Protein AF-K1SER1-F1 (afdb_monomer)

Sequence (362 aa):
NGLWHWYSRGIGGRGALNYLIQVKGMDFVSAVRHLCELELPAHAPFQPVKKNPQHEYERKPFLQPLP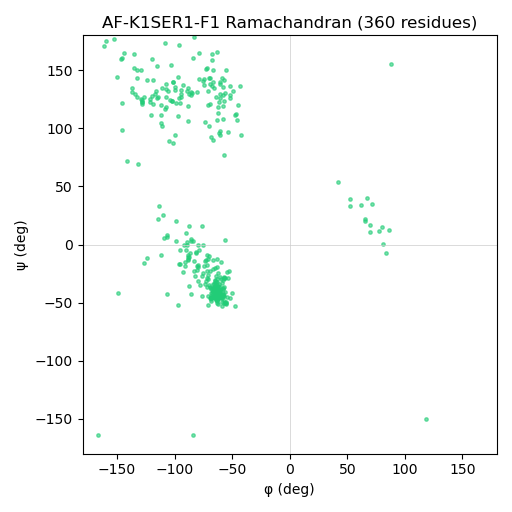DSNAETVVQYLKRRGIDGKILKYCINQGILYQTTRSGYKNCVFIGMDSEGKPRSASLRGCQGIFRGECAGSAKRYGFCIPPKNTETDLAEVYEAPIDLLSGATLHLMKGHDWRQNHYVSLGGLNYVALDNYLENHPEIHKLIYKPLIKSGYKIACPTLTDLYNDLKEQPHERAHEIALALELFATGSMNMFAHPTNVDMSNRLICFNIQSLGDQLKPVAMLSMLEYINTCVMSNERNDPKAATWVYFDEIYLLLRDKLSSQFLYTSWKRFRKYNAYATGITQNVQDCLSNDTAYA

pLDDT: mean 82.46, std 13.06, range [36.97, 98.12]

Structure (mmCIF, N/CA/C/O backbone):
data_AF-K1SER1-F1
#
_entry.id   AF-K1SER1-F1
#
loop_
_atom_site.group_PDB
_atom_site.id
_atom_site.type_symbol
_atom_site.label_atom_id
_atom_site.label_alt_id
_atom_site.label_comp_id
_atom_site.label_asym_id
_atom_site.label_entity_id
_atom_site.label_seq_id
_atom_site.pdbx_PDB_ins_code
_atom_site.Cartn_x
_atom_site.Cartn_y
_atom_site.Cartn_z
_atom_site.occupancy
_atom_site.B_iso_or_equiv
_atom_site.auth_seq_id
_atom_site.auth_comp_id
_atom_site.auth_asym_id
_atom_site.auth_atom_id
_atom_site.pdbx_PDB_model_num
ATOM 1 N N . ASN A 1 1 ? 19.889 18.318 10.316 1.00 51.03 1 ASN A N 1
ATOM 2 C CA . ASN A 1 1 ? 18.504 18.508 10.823 1.00 51.03 1 ASN A CA 1
ATOM 3 C C . ASN A 1 1 ? 17.778 19.718 10.228 1.00 51.03 1 ASN A C 1
ATOM 5 O O . ASN A 1 1 ? 16.588 19.853 10.483 1.00 51.03 1 ASN A O 1
ATOM 9 N N . GLY A 1 2 ? 18.445 20.588 9.447 1.00 63.47 2 GLY A N 1
ATOM 10 C CA . GLY A 1 2 ? 17.783 21.698 8.745 1.00 63.47 2 GLY A CA 1
ATOM 11 C C . GLY A 1 2 ? 17.176 22.765 9.660 1.00 63.47 2 GLY A C 1
ATOM 12 O O . GLY A 1 2 ? 16.254 23.444 9.239 1.00 63.47 2 GLY A O 1
ATOM 13 N N . LEU A 1 3 ? 17.633 22.880 10.907 1.00 74.62 3 LEU A N 1
ATOM 14 C CA . LEU A 1 3 ? 17.143 23.860 11.879 1.00 74.62 3 LEU A CA 1
ATOM 15 C C . LEU A 1 3 ? 18.068 25.079 11.890 1.00 74.62 3 LEU A C 1
ATOM 17 O O . LEU A 1 3 ? 19.281 24.916 11.765 1.00 74.62 3 LEU A O 1
ATOM 21 N N . TRP A 1 4 ? 17.508 26.270 12.075 1.00 83.38 4 TRP A N 1
ATOM 22 C CA . TRP A 1 4 ? 18.265 27.509 12.253 1.00 83.38 4 TRP A CA 1
ATOM 23 C C . TRP A 1 4 ? 17.675 28.337 13.398 1.00 83.38 4 TRP A C 1
ATOM 25 O O . TRP A 1 4 ? 16.479 28.253 13.679 1.00 83.38 4 TRP A O 1
ATOM 35 N N . HIS A 1 5 ? 18.523 29.135 14.049 1.00 83.38 5 HIS A N 1
ATOM 36 C CA . HIS A 1 5 ? 18.145 30.027 15.143 1.00 83.38 5 HIS A CA 1
ATOM 37 C C . HIS A 1 5 ? 18.832 31.385 14.988 1.00 83.38 5 HIS A C 1
ATOM 39 O O . HIS A 1 5 ? 20.043 31.464 14.796 1.00 83.38 5 HIS A O 1
ATOM 45 N N . TRP A 1 6 ? 18.055 32.457 15.112 1.00 82.44 6 TRP A N 1
ATOM 46 C CA . TRP A 1 6 ? 18.524 33.831 15.205 1.00 82.44 6 TRP A CA 1
ATOM 47 C C . TRP A 1 6 ? 18.471 34.283 16.666 1.00 82.44 6 TRP A C 1
ATOM 49 O O . TRP A 1 6 ? 17.489 34.861 17.133 1.00 82.44 6 TRP A O 1
ATOM 59 N N . TYR A 1 7 ? 19.555 34.011 17.394 1.00 72.56 7 TYR A N 1
ATOM 60 C CA . TYR A 1 7 ? 19.626 34.168 18.850 1.00 72.56 7 TYR A CA 1
ATOM 61 C C . TYR A 1 7 ? 19.332 35.588 19.357 1.00 72.56 7 TYR A C 1
ATOM 63 O O . TYR A 1 7 ? 18.641 35.729 20.357 1.00 72.56 7 TYR A O 1
ATOM 71 N N . SER A 1 8 ? 19.766 36.640 18.654 1.00 79.38 8 SER A N 1
ATOM 72 C CA . SER A 1 8 ? 19.497 38.029 19.068 1.00 79.38 8 SER A CA 1
ATOM 73 C C . SER A 1 8 ? 18.051 38.488 18.850 1.00 79.38 8 SER A C 1
ATOM 75 O O . SER A 1 8 ? 17.653 39.517 19.386 1.00 79.38 8 SER A O 1
ATOM 77 N N . ARG A 1 9 ? 17.260 37.742 18.068 1.00 79.12 9 ARG A N 1
ATOM 78 C CA . ARG A 1 9 ? 15.844 38.030 17.785 1.00 79.12 9 ARG A CA 1
ATOM 79 C C . ARG A 1 9 ? 14.896 36.994 18.402 1.00 79.12 9 ARG A C 1
ATOM 81 O O . ARG A 1 9 ? 13.690 37.200 18.368 1.00 79.12 9 ARG A O 1
ATOM 88 N N . GLY A 1 10 ? 15.418 35.887 18.939 1.00 81.81 10 GLY A N 1
ATOM 89 C CA . GLY A 1 10 ? 14.623 34.795 19.515 1.00 81.81 10 GLY A CA 1
ATOM 90 C C . GLY A 1 10 ? 13.821 33.977 18.493 1.00 81.81 10 GLY A C 1
ATOM 91 O O . GLY A 1 10 ? 12.899 33.263 18.873 1.00 81.81 10 GLY A O 1
ATOM 92 N N . ILE A 1 11 ? 14.148 34.074 17.201 1.00 81.81 11 ILE A N 1
ATOM 93 C CA . ILE A 1 11 ? 13.398 33.429 16.111 1.00 81.81 11 ILE A CA 1
ATOM 94 C C . ILE A 1 11 ? 14.141 32.165 15.678 1.00 81.81 11 ILE A C 1
ATOM 96 O O . ILE A 1 11 ? 15.368 32.157 15.605 1.00 81.81 11 ILE A O 1
ATOM 100 N N . GLY A 1 12 ? 13.421 31.086 15.386 1.00 83.62 12 GLY A N 1
ATOM 101 C CA . GLY A 1 12 ? 14.002 29.862 14.844 1.00 83.62 12 GLY A CA 1
ATOM 102 C C . GLY A 1 12 ? 13.058 29.182 13.870 1.00 83.62 12 GLY A C 1
ATOM 103 O O . GLY A 1 12 ? 11.854 29.429 13.876 1.00 83.62 12 GLY A O 1
ATOM 104 N N . GLY A 1 13 ? 13.615 28.316 13.035 1.00 86.31 13 GLY A N 1
ATOM 105 C CA . GLY A 1 13 ? 12.888 27.753 11.912 1.00 86.31 13 GLY A CA 1
ATOM 106 C C . GLY A 1 13 ? 13.482 26.459 11.384 1.00 86.31 13 GLY A C 1
ATOM 107 O O . GLY A 1 13 ? 14.533 25.992 11.834 1.00 86.31 13 GLY A O 1
ATOM 108 N N . ARG A 1 14 ? 12.783 25.854 10.421 1.00 78.81 14 ARG A N 1
ATOM 109 C CA . ARG A 1 14 ? 13.188 24.597 9.781 1.00 78.81 14 ARG A CA 1
ATOM 110 C C . ARG A 1 14 ? 13.160 24.738 8.260 1.00 78.81 14 ARG A C 1
ATOM 112 O O . ARG A 1 14 ? 12.127 25.051 7.682 1.00 78.81 14 ARG A O 1
ATOM 119 N N . GLY A 1 15 ? 14.284 24.438 7.620 1.00 75.56 15 GLY A N 1
ATOM 120 C CA . GLY A 1 15 ? 14.478 24.479 6.174 1.00 75.56 15 GLY A CA 1
ATOM 121 C C . GLY A 1 15 ? 14.917 25.850 5.657 1.00 75.56 15 GLY A C 1
ATOM 122 O O . GLY A 1 15 ? 14.650 26.885 6.270 1.00 75.56 15 GLY A O 1
ATOM 123 N N . ALA A 1 16 ? 15.589 25.844 4.504 1.00 79.06 16 ALA A N 1
ATOM 124 C CA . ALA A 1 16 ? 16.106 27.050 3.856 1.00 79.06 16 ALA A CA 1
ATOM 125 C C . ALA A 1 16 ? 14.985 27.994 3.389 1.00 79.06 16 ALA A C 1
ATOM 127 O O . ALA A 1 16 ? 15.101 29.204 3.547 1.00 79.06 16 ALA A O 1
ATOM 128 N N . LEU A 1 17 ? 13.857 27.452 2.915 1.00 81.81 17 LEU A N 1
ATOM 129 C CA . LEU A 1 17 ? 12.695 28.251 2.509 1.00 81.81 17 LEU A CA 1
ATOM 130 C C . LEU A 1 17 ? 12.141 29.088 3.668 1.00 81.81 17 LEU A C 1
ATOM 132 O O . LEU A 1 17 ? 11.897 30.282 3.530 1.00 81.81 17 LEU A O 1
ATOM 136 N N . ASN A 1 18 ? 12.002 28.471 4.841 1.00 84.56 18 ASN A N 1
ATOM 137 C CA . ASN A 1 18 ? 11.520 29.157 6.032 1.00 84.56 18 ASN A CA 1
ATOM 138 C C . ASN A 1 18 ? 12.507 30.234 6.517 1.00 84.56 18 ASN A C 1
ATOM 140 O O . ASN A 1 18 ? 12.071 31.286 6.974 1.00 84.56 18 ASN A O 1
ATOM 144 N N . TYR A 1 19 ? 13.816 30.008 6.358 1.00 86.19 19 TYR A N 1
ATOM 145 C CA . TYR A 1 19 ? 14.838 31.025 6.619 1.00 86.19 19 TYR A CA 1
ATOM 146 C C . TYR A 1 19 ? 14.704 32.229 5.678 1.00 86.19 19 TYR A C 1
ATOM 148 O O . TYR A 1 19 ? 14.691 33.366 6.140 1.00 86.19 19 TYR A O 1
ATOM 156 N N . LEU A 1 20 ? 14.565 32.005 4.368 1.00 87.88 20 LEU A N 1
ATOM 157 C CA . LEU A 1 20 ? 14.439 33.095 3.394 1.00 87.88 20 LEU A CA 1
ATOM 158 C C . LEU A 1 20 ? 13.208 33.966 3.665 1.00 87.88 20 LEU A C 1
ATOM 160 O O . LEU A 1 20 ? 13.283 35.191 3.611 1.00 87.88 20 LEU A O 1
ATOM 164 N N . ILE A 1 21 ? 12.099 33.346 4.054 1.00 86.00 21 ILE A N 1
ATOM 165 C CA . ILE A 1 21 ? 10.877 34.084 4.374 1.00 86.00 21 ILE A CA 1
ATOM 166 C C . ILE A 1 21 ? 11.034 34.855 5.691 1.00 86.00 21 ILE A C 1
ATOM 168 O O . ILE A 1 21 ? 10.808 36.060 5.737 1.00 86.00 21 ILE A O 1
ATOM 172 N N . GLN A 1 22 ? 11.453 34.191 6.772 1.00 84.19 22 GLN A N 1
ATOM 173 C CA . GLN A 1 22 ? 11.432 34.801 8.109 1.00 84.19 22 GLN A CA 1
ATOM 174 C C . GLN A 1 22 ? 12.633 35.701 8.412 1.00 84.19 22 GLN A C 1
ATOM 176 O O . GLN A 1 22 ? 12.526 36.605 9.237 1.00 84.19 22 GLN A O 1
ATOM 181 N N . VAL A 1 23 ? 13.780 35.453 7.780 1.00 86.38 23 VAL A N 1
ATOM 182 C CA . VAL A 1 23 ? 15.031 36.185 8.037 1.00 86.38 23 VAL A CA 1
ATOM 183 C C . VAL A 1 23 ? 15.362 37.139 6.903 1.00 86.38 23 VAL A C 1
ATOM 185 O O . VAL A 1 23 ? 15.782 38.263 7.164 1.00 86.38 23 VAL A O 1
ATOM 188 N N . LYS A 1 24 ? 15.188 36.707 5.648 1.00 85.06 24 LYS A N 1
ATOM 189 C CA . LYS A 1 24 ? 15.466 37.551 4.475 1.00 85.06 24 LYS A CA 1
ATOM 190 C C . LYS A 1 24 ? 14.249 38.355 4.012 1.00 85.06 24 LYS A C 1
ATOM 192 O O . LYS A 1 24 ? 14.405 39.182 3.122 1.00 85.06 24 LYS A O 1
ATOM 197 N N . GLY A 1 25 ? 13.079 38.151 4.625 1.00 87.25 25 GLY A N 1
ATOM 198 C CA . GLY A 1 25 ? 11.862 38.910 4.326 1.00 87.25 25 GLY A CA 1
ATOM 199 C C . GLY A 1 25 ? 11.329 38.682 2.912 1.00 87.25 25 GLY A C 1
ATOM 200 O O . GLY A 1 25 ? 10.596 39.522 2.401 1.00 87.25 25 GLY A O 1
ATOM 201 N N . MET A 1 26 ? 11.722 37.582 2.265 1.00 89.06 26 MET A N 1
ATOM 202 C CA . MET A 1 26 ? 11.255 37.246 0.923 1.00 89.06 26 MET A CA 1
ATOM 203 C C . MET A 1 26 ? 9.810 36.750 0.975 1.00 89.06 26 MET A C 1
ATOM 205 O O . MET A 1 26 ? 9.435 35.999 1.879 1.00 89.06 26 MET A O 1
ATOM 209 N N . ASP A 1 27 ? 9.003 37.113 -0.020 1.00 85.81 27 ASP A N 1
ATOM 210 C CA . ASP A 1 27 ? 7.719 36.450 -0.217 1.00 85.81 27 ASP A CA 1
ATOM 211 C C . ASP A 1 27 ? 7.933 34.990 -0.649 1.00 85.81 27 ASP A C 1
ATOM 213 O O . ASP A 1 27 ? 8.996 34.601 -1.141 1.00 85.81 27 ASP A O 1
ATOM 217 N N . PHE A 1 28 ? 6.911 34.161 -0.444 1.00 68.44 28 PHE A N 1
ATOM 218 C CA . PHE A 1 28 ? 7.009 32.722 -0.671 1.00 68.44 28 PHE A CA 1
ATOM 219 C C . PHE A 1 28 ? 7.417 32.370 -2.109 1.00 68.44 28 PHE A C 1
ATOM 221 O O . PHE A 1 28 ? 8.244 31.481 -2.302 1.00 68.44 28 PHE A O 1
ATOM 228 N N . VAL A 1 29 ? 6.873 33.063 -3.113 1.00 72.69 29 VAL A N 1
ATOM 229 C CA . VAL A 1 29 ? 7.119 32.743 -4.527 1.00 72.69 29 VAL A CA 1
ATOM 230 C C . VAL A 1 29 ? 8.548 33.114 -4.906 1.00 72.69 29 VAL A C 1
ATOM 232 O O . VAL A 1 29 ? 9.244 32.303 -5.519 1.00 72.69 29 VAL A O 1
ATOM 235 N N . SER A 1 30 ? 9.015 34.288 -4.481 1.00 78.19 30 SER A N 1
ATOM 236 C CA . SER A 1 30 ? 10.403 34.712 -4.681 1.00 78.19 30 SER A CA 1
ATOM 237 C C . SER A 1 30 ? 11.388 33.804 -3.947 1.00 78.19 30 SER A C 1
ATOM 239 O O . SER A 1 30 ? 12.415 33.440 -4.508 1.00 78.19 30 SER A O 1
ATOM 241 N N . ALA A 1 31 ? 11.063 33.366 -2.727 1.00 81.88 31 ALA A N 1
ATOM 242 C CA . ALA A 1 31 ? 11.908 32.453 -1.962 1.00 81.88 31 ALA A CA 1
ATOM 243 C C . ALA A 1 31 ? 12.007 31.060 -2.612 1.00 81.88 31 ALA A C 1
ATOM 245 O O . ALA A 1 31 ? 13.081 30.460 -2.607 1.00 81.88 31 ALA A O 1
ATOM 246 N N . VAL A 1 32 ? 10.916 30.547 -3.196 1.00 69.75 32 VAL A N 1
ATOM 247 C CA . VAL A 1 32 ? 10.926 29.280 -3.948 1.00 69.75 32 VAL A CA 1
ATOM 248 C C . VAL A 1 32 ? 11.721 29.422 -5.244 1.00 69.75 32 VAL A C 1
ATOM 250 O O . VAL A 1 32 ? 12.585 28.588 -5.497 1.00 69.75 32 VAL A O 1
ATOM 253 N N . ARG A 1 33 ? 11.495 30.485 -6.029 1.00 70.94 33 ARG A N 1
ATOM 254 C CA . ARG A 1 33 ? 12.275 30.743 -7.253 1.00 70.94 33 ARG A CA 1
ATOM 255 C C . ARG A 1 33 ? 13.759 30.873 -6.953 1.00 70.94 33 ARG A C 1
ATOM 257 O O . ARG A 1 33 ? 14.551 30.187 -7.580 1.00 70.94 33 ARG A O 1
ATOM 264 N N . HIS A 1 34 ? 14.118 31.628 -5.918 1.00 77.88 34 HIS A N 1
ATOM 265 C CA . HIS A 1 34 ? 15.504 31.788 -5.497 1.00 77.88 34 HIS A CA 1
ATOM 266 C C . HIS A 1 34 ? 16.156 30.454 -5.108 1.00 77.88 34 HIS A C 1
ATOM 268 O O . HIS A 1 34 ? 17.313 30.216 -5.428 1.00 77.88 34 HIS A O 1
ATOM 274 N N . LEU A 1 35 ? 15.420 29.546 -4.458 1.00 75.69 35 LEU A N 1
ATOM 275 C CA . LEU A 1 35 ? 15.929 28.204 -4.155 1.00 75.69 35 LEU A CA 1
ATOM 276 C C . LEU A 1 35 ? 16.057 27.304 -5.388 1.00 75.69 35 LEU A C 1
ATOM 278 O O . LEU A 1 35 ? 16.916 26.428 -5.391 1.00 75.69 35 LEU A O 1
ATOM 282 N N . CYS A 1 36 ? 15.213 27.495 -6.401 1.00 66.94 36 CYS A N 1
ATOM 283 C CA . CYS A 1 36 ? 15.267 26.752 -7.660 1.00 66.94 36 CYS A CA 1
ATOM 284 C C . CYS A 1 36 ? 16.338 27.284 -8.627 1.00 66.9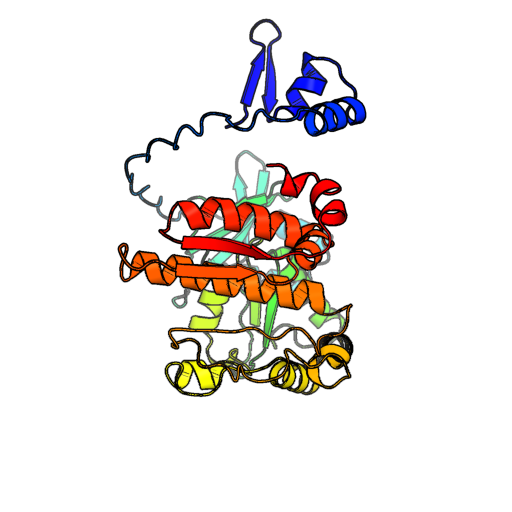4 36 CYS A C 1
ATOM 286 O O . CYS A 1 36 ? 16.887 26.498 -9.389 1.00 66.94 36 CYS A O 1
ATOM 288 N N . GLU A 1 37 ? 16.624 28.587 -8.590 1.00 68.12 37 GLU A N 1
ATOM 289 C CA . GLU A 1 37 ? 17.634 29.279 -9.411 1.00 68.12 37 GLU A CA 1
ATOM 290 C C . GLU A 1 37 ? 19.048 29.178 -8.833 1.00 68.12 37 GLU A C 1
ATOM 292 O O . GLU A 1 37 ? 20.023 29.467 -9.524 1.00 68.12 37 GLU A O 1
ATOM 297 N N . LEU A 1 38 ? 19.186 28.765 -7.569 1.00 65.75 38 LEU A N 1
ATOM 298 C CA . LEU A 1 38 ? 20.475 28.373 -7.019 1.00 65.75 38 LEU A CA 1
ATOM 299 C C . LEU A 1 38 ? 20.936 27.098 -7.735 1.00 65.75 38 LEU A C 1
ATOM 301 O O . LEU A 1 38 ? 20.670 25.984 -7.282 1.00 65.75 38 LEU A O 1
ATOM 305 N N . GLU A 1 39 ? 21.661 27.274 -8.840 1.00 47.25 39 GLU A N 1
ATOM 306 C CA . GLU A 1 39 ? 22.578 26.268 -9.361 1.00 47.25 39 GLU A CA 1
ATOM 307 C C . GLU A 1 39 ? 23.528 25.899 -8.222 1.00 47.25 39 GLU A C 1
ATOM 309 O O . GLU A 1 39 ? 24.480 26.610 -7.894 1.00 47.25 39 GLU A O 1
ATOM 314 N N . LEU A 1 40 ? 23.216 24.803 -7.531 1.00 51.59 40 LEU A N 1
ATOM 315 C CA . LEU A 1 40 ? 24.125 24.226 -6.560 1.00 51.59 40 LEU A CA 1
ATOM 316 C C . LEU A 1 40 ? 25.425 23.931 -7.315 1.00 51.59 40 LEU A C 1
ATOM 318 O O . LEU A 1 40 ? 25.383 23.168 -8.284 1.00 51.59 40 LEU A O 1
ATOM 322 N N . PRO A 1 41 ? 26.582 24.468 -6.886 1.00 44.41 41 PRO A N 1
ATOM 323 C CA . PRO A 1 41 ? 27.851 24.006 -7.414 1.00 44.41 41 PRO A CA 1
ATOM 324 C C . PRO A 1 41 ? 27.878 22.483 -7.287 1.00 44.41 41 PRO A C 1
ATOM 326 O O . PRO A 1 41 ? 27.501 21.948 -6.238 1.00 44.41 41 PRO A O 1
ATOM 329 N N . ALA A 1 42 ? 28.333 21.788 -8.332 1.00 47.81 42 ALA A N 1
ATOM 330 C CA . ALA A 1 42 ? 28.342 20.326 -8.457 1.00 47.81 42 ALA A CA 1
ATOM 331 C C . ALA A 1 42 ? 29.081 19.563 -7.330 1.00 47.81 42 ALA A C 1
ATOM 333 O O . ALA A 1 42 ? 29.169 18.337 -7.352 1.00 47.81 42 ALA A O 1
ATOM 334 N N . HIS A 1 43 ? 29.581 20.255 -6.309 1.00 44.97 43 HIS A N 1
ATOM 335 C CA . HIS A 1 43 ? 30.254 19.692 -5.156 1.00 44.97 43 HIS A CA 1
ATOM 336 C C . HIS A 1 43 ? 29.864 20.438 -3.876 1.00 44.97 43 HIS A C 1
ATOM 338 O O . HIS A 1 43 ? 30.686 21.111 -3.260 1.00 44.97 43 HIS A O 1
ATOM 344 N N . ALA A 1 44 ? 28.630 20.266 -3.395 1.00 37.88 44 ALA A N 1
ATOM 345 C CA . ALA A 1 44 ? 28.470 20.264 -1.945 1.00 37.88 44 ALA A CA 1
ATOM 346 C C . ALA A 1 44 ? 29.286 19.061 -1.439 1.00 37.88 44 ALA A C 1
ATOM 348 O O . ALA A 1 44 ? 28.999 17.940 -1.877 1.00 37.88 44 ALA A O 1
ATOM 349 N N . PRO A 1 45 ? 30.325 19.236 -0.597 1.00 36.97 45 PRO A N 1
ATOM 350 C CA . PRO A 1 45 ? 31.036 18.101 -0.041 1.00 36.97 45 PRO A CA 1
ATOM 351 C C . PRO A 1 45 ? 30.004 17.270 0.709 1.00 36.97 45 PRO A C 1
ATOM 353 O O . PRO A 1 45 ? 29.483 17.677 1.749 1.00 36.97 45 PRO A O 1
ATOM 356 N N . PHE A 1 46 ? 29.670 16.115 0.138 1.00 40.16 46 PHE A N 1
ATOM 357 C CA . PHE A 1 46 ? 28.959 15.072 0.840 1.00 40.16 46 PHE A CA 1
ATOM 358 C C . PHE A 1 46 ? 29.873 14.693 1.996 1.00 40.16 46 PHE A C 1
ATOM 360 O O . PHE A 1 46 ? 30.817 13.929 1.828 1.00 40.16 46 PHE A O 1
ATOM 367 N N . GLN A 1 47 ? 29.654 15.301 3.159 1.00 41.22 47 GLN A N 1
ATOM 368 C CA . GLN A 1 47 ? 30.115 14.733 4.407 1.00 41.22 47 GLN A CA 1
ATOM 369 C C . GLN A 1 47 ? 29.343 13.420 4.492 1.00 41.22 47 GLN A C 1
ATOM 371 O O . GLN A 1 47 ? 28.119 13.480 4.676 1.00 41.22 47 GLN A O 1
ATOM 376 N N . PRO A 1 48 ? 29.978 12.245 4.294 1.00 42.31 48 PRO A N 1
ATOM 377 C CA . PRO A 1 48 ? 29.308 11.017 4.656 1.00 42.31 48 PRO A CA 1
ATOM 378 C C . PRO A 1 48 ? 28.854 11.235 6.088 1.00 42.31 48 PRO A C 1
ATOM 380 O O . PRO A 1 48 ? 29.652 11.654 6.932 1.00 42.31 48 PRO A O 1
ATOM 383 N N . VAL A 1 49 ? 27.558 11.045 6.342 1.00 37.06 49 VAL A N 1
ATOM 384 C CA . VAL A 1 49 ? 27.068 10.939 7.712 1.00 37.06 49 VAL A CA 1
ATOM 385 C C . VAL A 1 49 ? 28.044 9.972 8.359 1.00 37.06 49 VAL A C 1
ATOM 387 O O . VAL A 1 49 ? 28.132 8.829 7.895 1.00 37.06 49 VAL A O 1
ATOM 390 N N . LYS A 1 50 ? 28.868 10.451 9.314 1.00 40.78 50 LYS A N 1
ATOM 391 C CA . LYS A 1 50 ? 29.724 9.562 10.105 1.00 40.78 50 LYS A CA 1
ATOM 392 C C . LYS A 1 50 ? 28.794 8.430 10.462 1.00 40.78 50 LYS A C 1
ATOM 394 O O . LYS A 1 50 ? 27.730 8.736 11.002 1.00 40.78 50 LYS A O 1
ATOM 399 N N . LYS A 1 51 ? 29.115 7.191 10.054 1.00 37.50 51 LYS A N 1
ATOM 400 C CA . LYS A 1 51 ? 28.350 6.025 10.491 1.00 37.50 51 LYS A CA 1
ATOM 401 C C . LYS A 1 51 ? 28.206 6.254 11.980 1.00 37.50 51 LYS A C 1
ATOM 403 O O . LYS A 1 51 ? 29.216 6.212 12.686 1.00 37.50 51 LYS A O 1
ATOM 408 N N . ASN A 1 52 ? 27.003 6.618 12.434 1.00 38.34 52 ASN A N 1
ATOM 409 C CA . ASN A 1 52 ? 26.748 6.555 13.851 1.00 38.34 52 ASN A CA 1
ATOM 410 C C . ASN A 1 52 ? 27.164 5.122 14.165 1.00 38.34 52 ASN A C 1
ATOM 412 O O . ASN A 1 52 ? 26.773 4.228 13.392 1.00 38.34 52 ASN A O 1
ATOM 416 N N . PRO A 1 53 ? 28.023 4.890 15.177 1.00 41.28 53 PRO A N 1
ATOM 417 C CA . PRO A 1 53 ? 28.228 3.530 15.640 1.00 41.28 53 PRO A CA 1
ATOM 418 C C . PRO A 1 53 ? 26.840 2.909 15.694 1.00 41.28 53 PRO A C 1
ATOM 420 O O . PRO A 1 53 ? 25.887 3.623 16.035 1.00 41.28 53 PRO A O 1
ATOM 423 N N . GLN A 1 54 ? 26.706 1.672 15.210 1.00 41.25 54 GLN A N 1
ATOM 424 C CA . GLN A 1 54 ? 25.484 0.897 15.364 1.00 41.25 54 GLN A CA 1
ATOM 425 C C . GLN A 1 54 ? 25.219 0.807 16.871 1.00 41.25 54 GLN A C 1
ATOM 427 O O . GLN A 1 54 ? 25.499 -0.190 17.514 1.00 41.25 54 GLN A O 1
ATOM 432 N N . HIS A 1 55 ? 24.711 1.884 17.461 1.00 40.53 55 HIS A N 1
ATOM 433 C CA . HIS A 1 55 ? 23.813 1.814 18.564 1.00 40.53 55 HIS A CA 1
ATOM 434 C C . HIS A 1 55 ? 22.678 1.038 17.935 1.00 40.53 55 HIS A C 1
ATOM 436 O O . HIS A 1 55 ? 21.878 1.575 17.162 1.00 40.53 55 HIS A O 1
ATOM 442 N N . GLU A 1 56 ? 22.678 -0.265 18.195 1.00 40.31 56 GLU A N 1
ATOM 443 C CA . GLU A 1 56 ? 21.436 -0.950 18.466 1.00 40.31 56 GLU A CA 1
ATOM 444 C C . GLU A 1 56 ? 20.673 -0.001 19.384 1.00 40.31 56 GLU A C 1
ATOM 446 O O . GLU A 1 56 ? 20.948 0.117 20.575 1.00 40.31 56 GLU A O 1
ATOM 451 N N . TYR A 1 57 ? 19.821 0.833 18.788 1.00 43.81 57 TYR A N 1
ATOM 452 C CA . TYR A 1 57 ? 18.830 1.554 19.546 1.00 43.81 57 TYR A CA 1
ATOM 453 C C . TYR A 1 57 ? 18.001 0.432 20.139 1.00 43.81 57 TYR A C 1
ATOM 455 O O . TYR A 1 57 ? 17.156 -0.127 19.434 1.00 43.81 57 TYR A O 1
ATOM 463 N N . GLU A 1 58 ? 18.310 0.049 21.381 1.00 53.78 58 GLU A N 1
ATOM 464 C CA . GLU A 1 58 ? 17.497 -0.883 22.141 1.00 53.78 58 GLU A CA 1
ATOM 465 C C . GLU A 1 58 ? 16.069 -0.386 21.991 1.00 53.78 58 GLU A C 1
ATOM 467 O O . GLU A 1 58 ? 15.719 0.737 22.386 1.00 53.78 58 GLU A O 1
ATOM 472 N N . ARG A 1 59 ? 15.262 -1.168 21.271 1.00 60.34 59 ARG A N 1
ATOM 473 C CA . ARG A 1 59 ? 13.884 -0.786 21.011 1.00 60.34 59 ARG A CA 1
ATOM 474 C C . ARG A 1 59 ? 13.231 -0.715 22.374 1.00 60.34 59 ARG A C 1
ATOM 476 O O . ARG A 1 59 ? 13.095 -1.739 23.039 1.00 60.34 59 ARG A O 1
ATOM 483 N N . LYS A 1 60 ? 12.855 0.498 22.788 1.00 75.12 60 LYS A N 1
ATOM 484 C CA . LYS A 1 60 ? 12.121 0.693 24.037 1.00 75.12 60 LYS A CA 1
ATOM 485 C C . LYS A 1 60 ? 10.954 -0.295 24.049 1.00 75.12 60 LYS A C 1
ATOM 487 O O . LYS A 1 60 ? 10.262 -0.384 23.029 1.00 75.12 60 LYS A O 1
ATOM 492 N N . PRO A 1 61 ? 10.749 -1.038 25.146 1.00 84.69 61 PRO A N 1
ATOM 493 C CA . PRO A 1 61 ? 9.652 -1.982 25.217 1.00 84.69 61 PRO A CA 1
ATOM 494 C C . PRO A 1 61 ? 8.339 -1.239 24.976 1.00 84.69 61 PRO A C 1
ATOM 496 O O . PRO A 1 61 ? 8.170 -0.095 25.410 1.00 84.69 61 PRO A O 1
ATOM 499 N N . PHE A 1 62 ? 7.423 -1.880 24.253 1.00 90.88 62 PHE A N 1
ATOM 500 C CA . PHE A 1 62 ? 6.086 -1.340 24.065 1.00 90.88 62 PHE A CA 1
ATOM 501 C C . PHE A 1 62 ? 5.399 -1.213 25.424 1.00 90.88 62 PHE A C 1
ATOM 503 O O . PHE A 1 62 ? 5.252 -2.199 26.148 1.00 90.88 62 PHE A O 1
ATOM 510 N N . LEU A 1 63 ? 4.971 0.005 25.751 1.00 89.75 63 LEU A N 1
ATOM 511 C CA . LEU A 1 63 ? 4.155 0.280 26.924 1.00 89.75 63 LEU A CA 1
ATOM 512 C C . LEU A 1 63 ? 2.771 0.697 26.447 1.00 89.75 63 LEU A C 1
ATOM 514 O O . LEU A 1 63 ? 2.591 1.763 25.853 1.00 89.75 63 LEU A O 1
ATOM 518 N N . GLN A 1 64 ? 1.794 -0.167 26.699 1.00 91.00 64 GLN A N 1
ATOM 519 C CA . GLN A 1 64 ? 0.404 0.114 26.386 1.00 91.00 64 GLN A CA 1
ATOM 520 C C . GLN A 1 64 ? -0.068 1.358 27.167 1.00 91.00 64 GLN A C 1
ATOM 522 O O . GLN A 1 64 ? 0.122 1.418 28.385 1.00 91.00 64 GLN A O 1
ATOM 527 N N . PRO A 1 65 ? -0.692 2.356 26.507 1.00 92.69 65 PRO A N 1
ATOM 528 C CA . PRO A 1 65 ? -1.268 3.504 27.200 1.00 92.69 65 PRO A CA 1
ATOM 529 C C . PRO A 1 65 ? -2.312 3.071 28.230 1.00 92.69 65 PRO A C 1
ATOM 531 O O . PRO A 1 65 ? -3.174 2.253 27.910 1.00 92.69 65 PRO A O 1
ATOM 534 N N . LEU A 1 66 ? -2.273 3.642 29.434 1.00 93.25 66 LEU A N 1
ATOM 535 C CA . LEU A 1 66 ? -3.247 3.319 30.474 1.00 93.25 66 LEU A CA 1
ATOM 536 C C . LEU A 1 66 ? -4.657 3.758 30.039 1.00 93.25 66 LEU A C 1
ATOM 538 O O . LEU A 1 66 ? -4.827 4.919 29.642 1.00 93.25 66 LEU A O 1
ATOM 542 N N . PRO A 1 67 ? -5.653 2.858 30.075 1.00 94.94 67 PRO A N 1
ATOM 543 C CA . PRO A 1 67 ? -7.026 3.215 29.764 1.00 94.94 67 PRO A CA 1
ATOM 544 C C . PRO A 1 67 ? -7.625 4.101 30.862 1.00 94.94 67 PRO A C 1
ATOM 546 O O . PRO A 1 67 ? -7.363 3.915 32.050 1.00 94.94 67 PRO A O 1
ATOM 549 N N . ASP A 1 68 ? -8.456 5.055 30.454 1.00 95.31 68 ASP A N 1
ATOM 550 C CA . ASP A 1 68 ? -9.366 5.768 31.346 1.00 95.31 68 ASP A CA 1
ATOM 551 C C . ASP A 1 68 ? -10.462 4.813 31.865 1.00 95.31 68 ASP A C 1
ATOM 553 O O . ASP A 1 68 ? -10.740 3.771 31.269 1.00 95.31 68 ASP A O 1
ATOM 557 N N . SER A 1 69 ? -11.164 5.209 32.932 1.00 92.19 69 SER A N 1
ATOM 558 C CA . SER A 1 69 ? -12.309 4.457 33.473 1.00 92.19 69 SER A CA 1
ATOM 559 C C . SER A 1 69 ? -13.512 4.374 32.523 1.00 92.19 69 SER A C 1
ATOM 561 O O . SER A 1 69 ? -14.363 3.504 32.687 1.00 92.19 69 SER A O 1
ATOM 563 N N . ASN A 1 70 ? -13.604 5.273 31.539 1.00 92.25 70 ASN A N 1
ATOM 564 C CA . ASN A 1 70 ? -14.644 5.270 30.516 1.00 92.25 70 ASN A CA 1
ATOM 565 C C . ASN A 1 70 ? -14.101 5.735 29.158 1.00 92.25 70 ASN A C 1
ATOM 567 O O . ASN A 1 70 ? -13.039 6.353 29.067 1.00 92.25 70 ASN A O 1
ATOM 571 N N . ALA A 1 71 ? -14.870 5.468 28.102 1.00 93.75 71 ALA A N 1
ATOM 572 C CA . ALA A 1 71 ? -14.547 5.853 26.730 1.00 93.75 71 ALA A CA 1
ATOM 573 C C . ALA A 1 71 ? -15.524 6.891 26.144 1.00 93.75 71 ALA A C 1
ATOM 575 O O . ALA A 1 71 ? -15.652 6.994 24.924 1.00 93.75 71 ALA A O 1
ATOM 576 N N . GLU A 1 72 ? -16.242 7.651 26.979 1.00 94.75 72 GLU A N 1
ATOM 577 C CA . GLU A 1 72 ? -17.348 8.511 26.530 1.00 94.75 72 GLU A CA 1
ATOM 578 C C . GLU A 1 72 ? -16.910 9.573 25.516 1.00 94.75 72 GLU A C 1
ATOM 580 O O . GLU A 1 72 ? -17.552 9.738 24.477 1.00 94.75 72 GLU A O 1
ATOM 585 N N . THR A 1 73 ? -15.790 10.262 25.768 1.00 95.31 73 THR A N 1
ATOM 586 C CA . T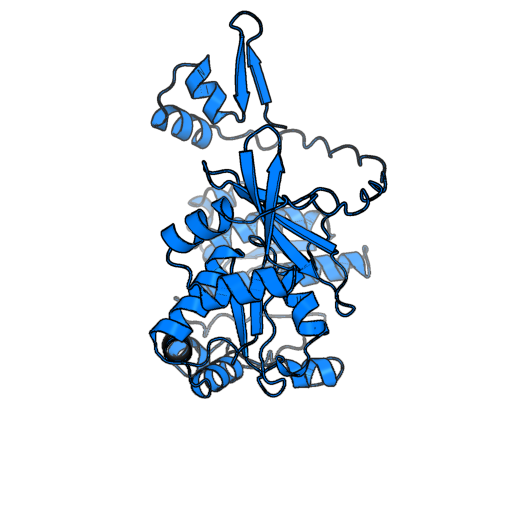HR A 1 73 ? -15.292 11.317 24.870 1.00 95.31 73 THR A CA 1
ATOM 587 C C . THR A 1 73 ? -14.848 10.739 23.527 1.00 95.31 73 THR A C 1
ATOM 589 O O . THR A 1 73 ? -15.144 11.320 22.482 1.00 95.31 73 THR A O 1
ATOM 592 N N . VAL A 1 74 ? -14.186 9.578 23.537 1.00 96.25 74 VAL A N 1
ATOM 593 C CA . VAL A 1 74 ? -13.787 8.850 22.320 1.00 96.25 74 VAL A CA 1
ATOM 594 C C . VAL A 1 74 ? -15.006 8.387 21.528 1.00 96.25 74 VAL A C 1
ATOM 596 O O . VAL A 1 74 ? -15.066 8.612 20.320 1.00 96.25 74 VAL A O 1
ATOM 599 N N . VAL A 1 75 ? -16.011 7.806 22.188 1.00 97.19 75 VAL A N 1
ATOM 600 C CA . VAL A 1 75 ? -17.251 7.369 21.529 1.00 97.19 75 VAL A CA 1
ATOM 601 C C . VAL A 1 75 ? -17.982 8.560 20.912 1.00 97.19 75 VAL A C 1
ATOM 603 O O . VAL A 1 75 ? -18.378 8.495 19.751 1.00 97.19 75 VAL A O 1
ATOM 606 N N . GLN A 1 76 ? -18.127 9.672 21.637 1.00 96.88 76 GLN A N 1
ATOM 607 C CA . GLN A 1 76 ? -18.743 10.891 21.105 1.00 96.88 76 GLN A CA 1
ATOM 608 C C . GLN A 1 76 ? -17.942 11.489 19.940 1.00 96.88 76 GLN A C 1
ATOM 610 O O . GLN A 1 76 ? -18.523 11.978 18.972 1.00 96.88 76 GLN A O 1
ATOM 615 N N . TYR A 1 77 ? -16.610 11.474 20.014 1.00 97.38 77 TYR A N 1
ATOM 616 C CA . TYR A 1 77 ? -15.742 11.940 18.934 1.00 97.38 77 TYR A CA 1
ATOM 617 C C . TYR A 1 77 ? -15.910 11.093 17.666 1.00 97.38 77 TYR A C 1
ATOM 619 O O . TYR A 1 77 ? -16.149 11.645 16.592 1.00 97.38 77 TYR A O 1
ATOM 627 N N . LEU A 1 78 ? -15.846 9.765 17.783 1.00 97.62 78 LEU A N 1
ATOM 628 C CA . LEU A 1 78 ? -15.952 8.863 16.636 1.00 97.62 78 LEU A CA 1
ATOM 629 C C . LEU A 1 78 ? -17.372 8.828 16.054 1.00 97.62 78 LEU A C 1
ATOM 631 O O . LEU A 1 78 ? -17.520 8.821 14.836 1.00 97.62 78 LEU A O 1
ATOM 635 N N . LYS A 1 79 ? -18.419 8.932 16.883 1.00 97.25 79 LYS A N 1
ATOM 636 C CA . LYS A 1 79 ? -19.797 9.105 16.392 1.00 97.25 79 LYS A CA 1
ATOM 637 C C . LYS A 1 79 ? -19.972 10.397 15.595 1.00 97.25 79 LYS A C 1
ATOM 639 O O . LYS A 1 79 ? -20.569 10.372 14.527 1.00 97.25 79 LYS A O 1
ATOM 644 N N . ARG A 1 80 ? -19.402 11.520 16.055 1.00 96.38 80 ARG A N 1
ATOM 645 C CA . ARG A 1 80 ? -19.398 12.785 15.287 1.00 96.38 80 ARG A CA 1
ATOM 646 C C . ARG A 1 80 ? -18.645 12.675 13.959 1.00 96.38 80 ARG A C 1
ATOM 648 O O . ARG A 1 80 ? -18.919 13.441 13.045 1.00 96.38 80 ARG A O 1
ATOM 655 N N . ARG A 1 81 ? -17.708 11.730 13.849 1.00 95.31 81 ARG A N 1
ATOM 656 C CA . ARG A 1 81 ? -16.984 11.393 12.613 1.00 95.31 81 ARG A CA 1
ATOM 657 C C . ARG A 1 81 ? -17.752 10.417 11.711 1.00 95.31 81 ARG A C 1
ATOM 659 O O . ARG A 1 81 ? -17.212 10.031 10.684 1.00 95.31 81 ARG A O 1
ATOM 666 N N . GLY A 1 82 ? -18.976 10.040 12.083 1.00 96.12 82 GLY A N 1
ATOM 667 C CA . GLY A 1 82 ? -19.839 9.162 11.297 1.00 96.12 82 GLY A CA 1
ATOM 668 C C . GLY A 1 82 ? -19.614 7.670 11.530 1.00 96.12 82 GLY A C 1
ATOM 669 O O . GLY A 1 82 ? -20.127 6.882 10.752 1.00 96.12 82 GLY A O 1
ATOM 670 N N . ILE A 1 83 ? -18.870 7.263 12.567 1.00 98.12 83 ILE A N 1
ATOM 671 C CA . ILE A 1 83 ? -18.635 5.839 12.855 1.00 98.12 83 ILE A CA 1
ATOM 672 C C . ILE A 1 83 ? -19.835 5.226 13.585 1.00 98.12 83 ILE A C 1
ATOM 674 O O . ILE A 1 83 ? -20.291 5.763 14.602 1.00 98.12 83 ILE A O 1
ATOM 678 N N . ASP A 1 84 ? -20.307 4.071 13.107 1.00 97.81 84 ASP A N 1
ATOM 679 C CA . ASP A 1 84 ? -21.463 3.381 13.684 1.00 97.81 84 ASP A CA 1
ATOM 680 C C . ASP A 1 84 ? -21.194 2.854 15.108 1.00 97.81 84 ASP A C 1
ATOM 682 O O . ASP A 1 84 ? -20.136 2.302 15.433 1.00 97.81 84 ASP A O 1
ATOM 686 N N . GLY A 1 85 ? -22.196 2.990 15.981 1.00 96.50 85 GLY A N 1
ATOM 687 C CA . GLY A 1 85 ? -22.101 2.591 17.384 1.00 96.50 85 GLY A CA 1
ATOM 688 C C . GLY A 1 85 ? -21.881 1.091 17.610 1.00 96.50 85 GLY A C 1
ATOM 689 O O . GLY A 1 85 ? -21.249 0.730 18.605 1.00 96.50 85 GLY A O 1
ATOM 690 N N . LYS A 1 86 ? -22.357 0.215 16.715 1.00 96.00 86 LYS A N 1
ATOM 691 C CA . LYS A 1 86 ? -22.142 -1.240 16.797 1.00 96.00 86 LYS A CA 1
ATOM 692 C C . LYS A 1 86 ? -20.664 -1.585 16.638 1.00 96.00 86 LYS A C 1
ATOM 694 O O . LYS A 1 86 ? -20.146 -2.396 17.405 1.00 96.00 86 LYS A O 1
ATOM 699 N N . ILE A 1 87 ? -19.985 -0.926 15.700 1.00 97.00 87 ILE A N 1
ATOM 700 C CA . ILE A 1 87 ? -18.555 -1.120 15.432 1.00 97.00 87 ILE A CA 1
ATOM 701 C C . ILE A 1 87 ? -17.737 -0.601 16.616 1.00 97.00 87 ILE A C 1
ATOM 703 O O . ILE A 1 87 ? -16.874 -1.309 17.130 1.00 97.00 87 ILE A O 1
ATOM 707 N N . LEU A 1 88 ? -18.061 0.593 17.126 1.00 97.50 88 LEU A N 1
ATOM 708 C CA . LEU A 1 88 ? -17.392 1.149 18.309 1.00 97.50 88 LEU A CA 1
ATOM 709 C C . LEU A 1 88 ? -17.530 0.235 19.529 1.00 97.50 88 LEU A C 1
ATOM 711 O O . LEU A 1 88 ? -16.543 -0.033 20.211 1.00 97.50 88 LEU A O 1
ATOM 715 N N . LYS A 1 89 ? -18.741 -0.276 19.785 1.00 97.00 89 LYS A N 1
ATOM 716 C CA . LYS A 1 89 ? -19.002 -1.203 20.891 1.00 97.00 89 LYS A CA 1
ATOM 717 C C . LYS A 1 89 ? -18.187 -2.487 20.748 1.00 97.00 89 LYS A C 1
ATOM 719 O O . LYS A 1 89 ? -17.624 -2.950 21.734 1.00 97.00 89 LYS A O 1
ATOM 724 N N . TYR A 1 90 ? -18.095 -3.040 19.538 1.00 96.94 90 TYR A N 1
ATOM 725 C CA . TYR A 1 90 ? -17.247 -4.199 19.269 1.00 96.94 90 TYR A CA 1
ATOM 726 C C . TYR A 1 90 ? -15.777 -3.905 19.595 1.00 96.94 90 TYR A C 1
ATOM 728 O O . TYR A 1 90 ? -15.183 -4.623 20.395 1.00 96.94 90 TYR A O 1
ATOM 736 N N . CYS A 1 91 ? -15.212 -2.828 19.043 1.00 97.50 91 CYS A N 1
ATOM 737 C CA . CYS A 1 91 ? -13.799 -2.496 19.233 1.00 97.50 91 CYS A CA 1
ATOM 738 C C . CYS A 1 91 ? -13.446 -2.230 20.706 1.00 97.50 91 CYS A C 1
ATOM 740 O O . CYS A 1 91 ? -12.369 -2.614 21.158 1.00 97.50 91 CYS A O 1
ATOM 742 N N . ILE A 1 92 ? -14.357 -1.614 21.466 1.00 96.81 92 ILE A N 1
ATOM 743 C CA . ILE A 1 92 ? -14.187 -1.395 22.909 1.00 96.81 92 ILE A CA 1
ATOM 744 C C . ILE A 1 92 ? -14.246 -2.720 23.674 1.00 96.81 92 ILE A C 1
ATOM 746 O O . ILE A 1 92 ? -13.371 -2.989 24.491 1.00 96.81 92 ILE A O 1
ATOM 750 N N . ASN A 1 93 ? -15.225 -3.579 23.377 1.00 95.88 93 ASN A N 1
ATOM 751 C CA . ASN A 1 93 ? -15.366 -4.878 24.041 1.00 95.88 93 ASN A CA 1
ATOM 752 C C . ASN A 1 93 ? -14.183 -5.819 23.770 1.00 95.88 93 ASN A C 1
ATOM 754 O O . ASN A 1 93 ? -13.837 -6.621 24.628 1.00 95.88 93 ASN A O 1
ATOM 758 N N . GLN A 1 94 ? -13.571 -5.725 22.588 1.00 94.75 94 GLN A N 1
ATOM 759 C CA . GLN A 1 94 ? -12.361 -6.476 22.238 1.00 94.75 94 GLN A CA 1
ATOM 760 C C . GLN A 1 94 ? -11.078 -5.864 22.830 1.00 94.75 94 GLN A C 1
ATOM 762 O O . GLN A 1 94 ? -9.999 -6.415 22.648 1.00 94.75 94 GLN A O 1
ATOM 767 N N . GLY A 1 95 ? -11.156 -4.705 23.494 1.00 94.94 95 GLY A N 1
ATOM 768 C CA . GLY A 1 95 ? -9.986 -4.011 24.038 1.00 94.94 95 GLY A CA 1
ATOM 769 C C . GLY A 1 95 ? -9.051 -3.414 22.977 1.00 94.94 95 GLY A C 1
ATOM 770 O O . GLY A 1 95 ? -7.956 -2.964 23.311 1.00 94.94 95 GLY A O 1
ATOM 771 N N . ILE A 1 96 ? -9.471 -3.377 21.707 1.00 96.19 96 ILE A N 1
ATOM 772 C CA . ILE A 1 96 ? -8.678 -2.832 20.593 1.00 96.19 96 ILE A CA 1
ATOM 773 C C . ILE A 1 96 ? -8.895 -1.326 20.389 1.00 96.19 96 ILE A C 1
ATOM 775 O O . ILE A 1 96 ? -8.115 -0.683 19.689 1.00 96.19 96 ILE A O 1
ATOM 779 N N . LEU A 1 97 ? -9.933 -0.754 21.009 1.00 97.88 97 LEU A N 1
ATOM 780 C CA . LEU A 1 97 ? -10.209 0.681 21.052 1.00 97.88 97 LEU A CA 1
ATOM 781 C C . LEU A 1 97 ? -10.534 1.117 22.480 1.00 97.88 97 LEU A C 1
ATOM 783 O O . LEU A 1 97 ? -11.468 0.603 23.086 1.00 97.88 97 LEU A O 1
ATOM 787 N N . TYR A 1 98 ? -9.836 2.125 22.993 1.00 97.62 98 TYR A N 1
ATOM 788 C CA . TYR A 1 98 ? -10.184 2.741 24.274 1.00 97.62 98 TYR A CA 1
ATOM 789 C C . TYR A 1 98 ? -9.741 4.204 24.349 1.00 97.62 98 TYR A C 1
ATOM 791 O O . TYR A 1 98 ? -9.138 4.750 23.422 1.00 97.62 98 TYR A O 1
ATOM 799 N N . GLN A 1 99 ? -10.084 4.860 25.455 1.00 97.44 99 GLN A N 1
ATOM 800 C CA . GLN A 1 99 ? -9.720 6.243 25.736 1.00 97.44 99 GLN A CA 1
ATOM 801 C C . GLN A 1 99 ? -8.548 6.310 26.706 1.00 97.44 99 GLN A C 1
ATOM 803 O O . GLN A 1 99 ? -8.512 5.570 27.682 1.00 97.44 99 GLN A O 1
ATOM 808 N N . THR A 1 100 ? -7.624 7.237 26.472 1.00 96.06 100 THR A N 1
ATOM 809 C CA . THR A 1 100 ? -6.575 7.586 27.438 1.00 96.06 100 THR A CA 1
ATOM 810 C C . THR A 1 100 ? -6.463 9.099 27.587 1.00 96.06 100 THR A C 1
ATOM 812 O O . THR A 1 100 ? -6.594 9.846 26.607 1.00 96.06 100 THR A O 1
ATOM 815 N N . THR A 1 101 ? -6.198 9.562 28.806 1.00 94.44 101 THR A N 1
ATOM 816 C CA . THR A 1 101 ? -5.894 10.965 29.094 1.00 94.44 101 THR A CA 1
ATOM 817 C C . THR A 1 101 ? -4.398 11.172 29.215 1.00 94.44 101 THR A C 1
ATOM 819 O O . THR A 1 101 ? -3.752 10.609 30.095 1.00 94.44 101 THR A O 1
ATOM 822 N N . ARG A 1 102 ? -3.840 12.058 28.389 1.00 88.06 102 ARG A N 1
ATOM 823 C CA . ARG A 1 102 ? -2.443 12.479 28.516 1.00 88.06 102 ARG A CA 1
ATOM 824 C C . ARG A 1 102 ? -2.357 13.994 28.533 1.00 88.06 102 ARG A C 1
ATOM 826 O O . ARG A 1 102 ? -2.817 14.647 27.602 1.00 88.06 102 ARG A O 1
ATOM 833 N N . SER A 1 103 ? -1.767 14.540 29.597 1.00 86.31 103 SER A N 1
ATOM 834 C CA . SER A 1 103 ? -1.571 15.988 29.768 1.00 86.31 103 SER A CA 1
ATOM 835 C C . SER A 1 103 ? -2.868 16.797 29.596 1.00 86.31 103 SER A C 1
ATOM 837 O O . SER A 1 103 ? -2.863 17.849 28.970 1.00 86.31 103 SER A O 1
ATOM 839 N N . GLY A 1 104 ? -3.991 16.274 30.104 1.00 87.75 104 GLY A N 1
ATOM 840 C CA . GLY A 1 104 ? -5.316 16.903 30.006 1.00 87.75 104 GLY A CA 1
ATOM 841 C C . GLY A 1 104 ? -6.078 16.649 28.697 1.00 87.75 104 GLY A C 1
ATOM 842 O O . GLY A 1 104 ? -7.259 16.973 28.617 1.00 87.75 104 GLY A O 1
ATOM 843 N N . TYR A 1 105 ? -5.460 16.021 27.693 1.00 91.62 105 TYR A N 1
ATOM 844 C CA . TYR A 1 105 ? -6.100 15.732 26.406 1.00 91.62 105 TYR A CA 1
ATOM 845 C C . TYR A 1 105 ? -6.591 14.286 26.331 1.00 91.62 105 TYR A C 1
ATOM 847 O O . TYR A 1 105 ? -5.857 13.356 26.680 1.00 91.62 105 TYR A O 1
ATOM 855 N N . LYS A 1 106 ? -7.818 14.090 25.830 1.00 95.38 106 LYS A N 1
ATOM 856 C CA . LYS A 1 106 ? -8.404 12.759 25.616 1.00 95.38 106 LYS A CA 1
ATOM 857 C C . LYS A 1 106 ? -8.020 12.244 24.233 1.00 95.38 106 LYS A C 1
ATOM 859 O O . LYS A 1 106 ? -8.214 12.928 23.226 1.00 95.38 106 LYS A O 1
ATOM 864 N N . ASN A 1 107 ? -7.511 11.022 24.171 1.00 96.25 107 ASN A N 1
ATOM 865 C CA . ASN A 1 107 ? -7.075 10.397 22.929 1.00 96.25 107 ASN A CA 1
ATOM 866 C C . ASN A 1 107 ? -7.787 9.061 22.718 1.00 96.25 107 ASN A C 1
ATOM 868 O O . ASN A 1 107 ? -7.963 8.297 23.666 1.00 96.25 107 ASN A O 1
ATOM 872 N N . CYS A 1 108 ? -8.141 8.779 21.466 1.00 96.81 108 CYS A N 1
ATOM 873 C CA . CYS A 1 108 ? -8.445 7.431 21.008 1.00 96.81 108 CYS A CA 1
ATOM 874 C C . CYS A 1 108 ? -7.136 6.642 20.973 1.00 96.81 108 CYS A C 1
ATOM 876 O O . CYS A 1 108 ? -6.151 7.129 20.408 1.00 96.81 108 CYS A O 1
ATOM 878 N N . VAL A 1 109 ? -7.146 5.441 21.535 1.00 97.19 109 VAL A N 1
ATOM 879 C CA . VAL A 1 109 ? -6.062 4.468 21.424 1.00 97.19 109 VAL A CA 1
ATOM 880 C C . VAL A 1 109 ? -6.561 3.299 20.593 1.00 97.19 109 VAL A C 1
ATOM 882 O O . VAL A 1 109 ? -7.533 2.657 20.978 1.00 97.19 109 VAL A O 1
ATOM 885 N N . PHE A 1 110 ? -5.903 3.041 19.467 1.00 97.44 110 PHE A N 1
ATOM 886 C CA . PHE A 1 110 ? -6.161 1.899 18.592 1.00 97.44 110 PHE A CA 1
ATOM 887 C C . PHE A 1 110 ? -5.011 0.907 18.737 1.00 97.44 110 PHE A C 1
ATOM 889 O O . PHE A 1 110 ? -3.868 1.267 18.452 1.00 97.44 110 PHE A O 1
ATOM 896 N N . ILE A 1 111 ? -5.294 -0.309 19.192 1.00 96.88 111 ILE A N 1
ATOM 897 C CA . ILE A 1 111 ? -4.272 -1.320 19.484 1.00 96.88 111 ILE A CA 1
ATOM 898 C C . ILE A 1 111 ? -4.063 -2.254 18.296 1.00 96.88 111 ILE A C 1
ATOM 900 O O . ILE A 1 111 ? -5.025 -2.792 17.751 1.00 96.88 111 ILE A O 1
ATOM 904 N N . GLY A 1 112 ? -2.799 -2.483 17.939 1.00 95.06 112 GLY A N 1
ATOM 905 C CA . GLY A 1 112 ? -2.403 -3.621 17.115 1.00 95.06 112 GLY A CA 1
ATOM 906 C C . GLY A 1 112 ? -1.971 -4.791 17.993 1.00 95.06 112 GLY A C 1
ATOM 907 O O . GLY A 1 112 ? -1.124 -4.638 18.882 1.00 95.06 112 GLY A O 1
ATOM 908 N N . MET A 1 113 ? -2.576 -5.949 17.744 1.00 93.94 113 MET A N 1
ATOM 909 C CA . MET A 1 113 ? -2.338 -7.197 18.470 1.00 93.94 113 MET A CA 1
ATOM 910 C C . MET A 1 113 ? -1.457 -8.138 17.644 1.00 93.94 113 MET A C 1
ATOM 912 O O . MET A 1 113 ? -1.446 -8.056 16.416 1.00 93.94 113 MET A O 1
ATOM 916 N N . ASP A 1 114 ? -0.735 -9.036 18.311 1.00 91.12 114 ASP A N 1
ATOM 917 C CA . ASP A 1 114 ? -0.171 -10.221 17.659 1.00 91.12 114 ASP A CA 1
ATOM 918 C C . ASP A 1 114 ? -1.195 -11.365 17.549 1.00 91.12 114 ASP A C 1
ATOM 920 O O . ASP A 1 114 ? -2.341 -11.243 17.986 1.00 91.12 114 ASP A O 1
ATOM 924 N N . SER A 1 115 ? -0.777 -12.482 16.946 1.00 85.56 115 SER A N 1
ATOM 925 C CA . SER A 1 115 ? -1.600 -13.685 16.767 1.00 85.56 115 SER A CA 1
ATOM 926 C C . SER A 1 115 ? -2.030 -14.343 18.085 1.00 85.56 115 SER A C 1
ATOM 928 O O . SER A 1 115 ? -3.006 -15.086 18.099 1.00 85.56 115 SER A O 1
ATOM 930 N N . GLU A 1 116 ? -1.349 -14.048 19.197 1.00 87.12 116 GLU A N 1
ATOM 931 C CA . GLU A 1 116 ? -1.698 -14.519 20.544 1.00 87.12 116 GLU A CA 1
ATOM 932 C C . GLU A 1 116 ? -2.672 -13.560 21.258 1.00 87.12 116 GLU A C 1
ATOM 934 O O . GLU A 1 116 ? -3.069 -13.801 22.398 1.00 87.12 116 GLU A O 1
ATOM 939 N N . GLY A 1 117 ? -3.063 -12.457 20.607 1.00 87.69 117 GLY A N 1
ATOM 940 C CA . GLY A 1 117 ? -3.948 -11.435 21.166 1.00 87.69 117 GLY A CA 1
ATOM 941 C C . GLY A 1 117 ? -3.242 -10.449 22.100 1.00 87.69 117 GLY A C 1
ATOM 942 O O . GLY A 1 117 ? -3.906 -9.725 22.845 1.00 87.69 117 GLY A O 1
ATOM 943 N N . LYS A 1 118 ? -1.905 -10.396 22.088 1.00 92.31 118 LYS A N 1
ATOM 944 C CA . LYS A 1 118 ? -1.133 -9.491 22.941 1.00 92.31 118 LYS A CA 1
ATOM 945 C C . LYS A 1 118 ? -0.922 -8.131 22.262 1.00 92.31 118 LYS A C 1
ATOM 947 O O . LYS A 1 118 ? -0.480 -8.084 21.113 1.00 92.31 118 LYS A O 1
ATOM 952 N N . PRO A 1 119 ? -1.125 -7.008 22.977 1.00 94.69 119 PRO A N 1
ATOM 953 C CA . PRO A 1 119 ? -0.836 -5.668 22.470 1.00 94.69 119 PRO A CA 1
ATOM 954 C C . PRO A 1 119 ? 0.643 -5.482 22.111 1.00 94.69 119 PRO A C 1
ATOM 956 O O . PRO A 1 119 ? 1.528 -5.684 22.948 1.00 94.69 119 PRO A O 1
ATOM 959 N N . ARG A 1 120 ? 0.921 -5.056 20.875 1.00 94.50 120 ARG A N 1
ATOM 960 C CA . ARG A 1 120 ? 2.286 -4.796 20.372 1.00 94.50 120 ARG A CA 1
ATOM 961 C C . ARG A 1 120 ? 2.478 -3.408 19.776 1.00 94.50 120 ARG A C 1
ATOM 963 O O . ARG A 1 120 ? 3.620 -2.978 19.593 1.00 94.50 120 ARG A O 1
ATOM 970 N N . SER A 1 121 ? 1.395 -2.710 19.465 1.00 94.19 121 SER A N 1
ATOM 971 C CA . SER A 1 121 ? 1.427 -1.340 18.966 1.00 94.19 121 SER A CA 1
ATOM 972 C C . SER A 1 121 ? 0.209 -0.557 19.448 1.00 94.19 121 SER A C 1
ATOM 974 O O . SER A 1 121 ? -0.815 -1.132 19.826 1.00 94.19 121 SER A O 1
ATOM 976 N N . ALA A 1 122 ? 0.317 0.770 19.432 1.00 95.12 122 ALA A N 1
ATOM 977 C CA . ALA A 1 122 ? -0.818 1.641 19.690 1.00 95.12 122 ALA A CA 1
ATOM 978 C C . ALA A 1 122 ? -0.745 2.920 18.851 1.00 95.12 122 ALA A C 1
ATOM 980 O O . ALA A 1 122 ? 0.194 3.708 18.979 1.00 95.12 122 ALA A O 1
ATOM 981 N N . SER A 1 123 ? -1.777 3.157 18.045 1.00 94.25 123 SER A N 1
ATOM 982 C CA . SER A 1 123 ? -1.988 4.415 17.327 1.00 94.25 123 SER A CA 1
ATOM 983 C C . SER A 1 123 ? -2.879 5.352 18.140 1.00 94.25 123 SER A C 1
ATOM 985 O O . SER A 1 123 ? -3.885 4.935 18.711 1.00 94.25 123 SER A O 1
ATOM 987 N N . LEU A 1 124 ? -2.516 6.632 18.189 1.00 94.38 124 LEU A N 1
ATOM 988 C CA . LEU A 1 124 ? -3.162 7.661 18.998 1.00 94.38 124 LEU A CA 1
ATOM 989 C C . LEU A 1 124 ? -3.796 8.737 18.116 1.00 94.38 124 LEU A C 1
ATOM 991 O O . LEU A 1 124 ? -3.144 9.305 17.235 1.00 94.38 124 LEU A O 1
ATOM 995 N N . ARG A 1 125 ? -5.050 9.085 18.418 1.00 95.44 125 ARG A N 1
ATOM 996 C CA . ARG A 1 125 ? -5.760 10.217 17.805 1.00 95.44 125 ARG A CA 1
ATOM 997 C C . ARG A 1 125 ? -6.362 11.123 18.873 1.00 95.44 125 ARG A C 1
ATOM 999 O O . ARG A 1 125 ? -7.167 10.664 19.676 1.00 95.44 125 ARG A O 1
ATOM 1006 N N . GLY A 1 126 ? -6.025 12.411 18.854 1.00 94.62 126 GLY A N 1
ATOM 1007 C CA . GLY A 1 126 ? -6.622 13.388 19.773 1.00 94.62 126 GLY A CA 1
ATOM 1008 C C . GLY A 1 126 ? -8.099 13.653 19.469 1.00 94.62 126 GLY A C 1
ATOM 1009 O O . GLY A 1 126 ? -8.469 13.805 18.306 1.00 94.62 126 GLY A O 1
ATOM 1010 N N . CYS A 1 127 ? -8.937 13.742 20.507 1.00 93.62 127 CYS A N 1
ATOM 1011 C CA . CYS A 1 127 ? -10.376 14.012 20.358 1.00 93.62 127 CYS A CA 1
ATOM 1012 C C . CYS A 1 127 ? -10.693 15.511 20.224 1.00 93.62 127 CYS A C 1
ATOM 1014 O O . CYS A 1 127 ? -11.746 15.876 19.705 1.00 93.62 127 CYS A O 1
ATOM 1016 N N . GLN A 1 128 ? -9.800 16.380 20.709 1.00 89.81 128 GLN A N 1
ATOM 1017 C CA . GLN A 1 128 ? -9.984 17.837 20.759 1.00 89.81 128 GLN A CA 1
ATOM 1018 C C . GLN A 1 128 ? -9.099 18.613 19.765 1.00 89.81 128 GLN A C 1
ATOM 1020 O O . GLN A 1 128 ? -9.072 19.838 19.801 1.00 89.81 128 GLN A O 1
ATOM 1025 N N . GLY A 1 129 ? -8.355 17.938 18.884 1.00 84.69 129 GLY A N 1
ATOM 1026 C CA . GLY A 1 129 ? -7.431 18.613 17.971 1.00 84.69 129 GLY A CA 1
ATOM 1027 C C . GLY A 1 129 ? -6.920 17.730 16.837 1.00 84.69 129 GLY A C 1
ATOM 1028 O O . GLY A 1 129 ? -7.462 16.664 16.552 1.00 84.69 129 GLY A O 1
ATOM 1029 N N . ILE A 1 130 ? -5.846 18.174 16.182 1.00 84.56 130 ILE A N 1
ATOM 1030 C CA . ILE A 1 130 ? -5.271 17.498 15.005 1.00 84.56 130 ILE A CA 1
ATOM 1031 C C . ILE A 1 130 ? -4.219 16.436 15.346 1.00 84.56 130 ILE A C 1
ATOM 1033 O O . ILE A 1 130 ? -3.650 15.834 14.431 1.00 84.56 130 ILE A O 1
ATOM 1037 N N . PHE A 1 131 ? -3.962 16.202 16.636 1.00 89.44 131 PHE A N 1
ATOM 1038 C CA . PHE A 1 131 ? -2.917 15.294 17.102 1.00 89.44 131 PHE A CA 1
ATOM 1039 C C . PHE A 1 131 ? -3.095 13.882 16.528 1.00 89.44 131 PHE A C 1
ATOM 1041 O O . PHE A 1 131 ? -4.189 13.308 16.564 1.00 89.44 131 PHE A O 1
ATOM 1048 N N . ARG A 1 132 ? -2.002 13.347 15.982 1.00 90.19 132 ARG A N 1
ATOM 1049 C CA . ARG A 1 132 ? -1.829 11.970 15.507 1.00 90.19 132 ARG A CA 1
ATOM 1050 C C . ARG A 1 132 ? -0.465 11.517 15.989 1.00 90.19 132 ARG A C 1
ATOM 1052 O O . ARG A 1 132 ? 0.496 12.276 15.871 1.00 90.19 132 ARG A O 1
ATOM 1059 N N . GLY A 1 133 ? -0.379 10.313 16.524 1.00 88.44 133 GLY A N 1
ATOM 1060 C CA . GLY A 1 133 ? 0.887 9.779 16.994 1.00 88.44 133 GLY A CA 1
ATOM 1061 C C . GLY A 1 133 ? 0.852 8.274 17.141 1.00 88.44 133 GLY A C 1
ATOM 1062 O O . GLY A 1 133 ? -0.199 7.649 17.067 1.00 88.44 133 GLY A O 1
ATOM 1063 N N . GLU A 1 134 ? 2.021 7.711 17.386 1.00 89.00 134 GLU A N 1
ATOM 1064 C CA . GLU A 1 134 ? 2.208 6.303 17.704 1.00 89.00 134 GLU A CA 1
ATOM 1065 C C . GLU A 1 134 ? 2.819 6.215 19.107 1.00 89.00 134 GLU A C 1
ATOM 1067 O O . GLU A 1 134 ? 3.623 7.066 19.505 1.00 89.00 134 GLU A O 1
ATOM 1072 N N . CYS A 1 135 ? 2.400 5.228 19.897 1.00 89.81 135 CYS A N 1
ATOM 1073 C CA . CYS A 1 135 ? 2.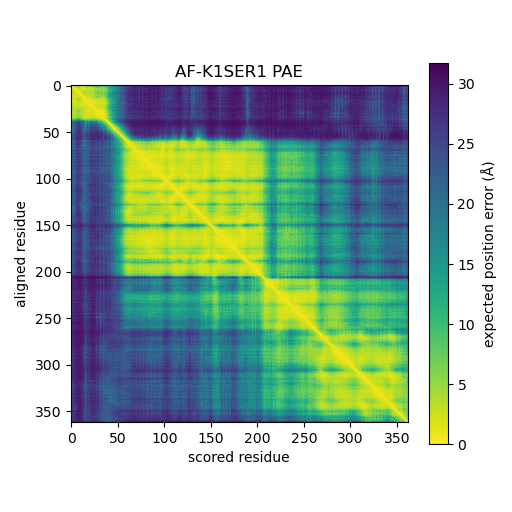948 5.019 21.229 1.00 89.81 135 CYS A CA 1
ATOM 1074 C C . CYS A 1 135 ? 4.399 4.526 21.139 1.00 89.81 135 CYS A C 1
ATOM 1076 O O . CYS A 1 135 ? 4.747 3.739 20.255 1.00 89.81 135 CYS A O 1
ATOM 1078 N N . ALA A 1 136 ? 5.252 4.961 22.066 1.00 87.38 136 ALA A N 1
ATOM 1079 C CA . ALA A 1 136 ? 6.652 4.556 22.081 1.00 87.38 136 ALA A CA 1
ATOM 1080 C C . ALA A 1 136 ? 6.797 3.030 22.233 1.00 87.38 136 ALA A C 1
ATOM 1082 O O . ALA A 1 136 ? 6.093 2.403 23.021 1.00 87.38 136 ALA A O 1
ATOM 1083 N N . GLY A 1 137 ? 7.722 2.444 21.469 1.00 87.69 137 GLY A N 1
ATOM 1084 C CA . GLY A 1 137 ? 7.953 0.997 21.455 1.00 87.69 137 GLY A CA 1
ATOM 1085 C C . GLY A 1 137 ? 6.972 0.197 20.592 1.00 87.69 137 GLY A C 1
ATOM 1086 O O . GLY A 1 137 ? 7.116 -1.018 20.512 1.00 87.69 137 GLY A O 1
ATOM 1087 N N . SER A 1 138 ? 6.014 0.851 19.919 1.00 90.50 138 SER A N 1
ATOM 1088 C CA . SER A 1 138 ? 5.100 0.178 18.989 1.00 90.50 138 SER A CA 1
ATOM 1089 C C . SER A 1 138 ? 5.863 -0.532 17.872 1.00 90.50 138 SER A C 1
ATOM 1091 O O . SER A 1 138 ? 6.704 0.055 17.187 1.00 90.50 138 SER A O 1
ATOM 1093 N N . ALA A 1 139 ? 5.552 -1.807 17.670 1.00 90.81 139 ALA A N 1
ATOM 1094 C CA . ALA A 1 139 ? 6.072 -2.574 16.553 1.00 90.81 139 ALA A CA 1
ATOM 1095 C C . ALA A 1 139 ? 5.151 -2.403 15.336 1.00 90.81 139 ALA A C 1
ATOM 1097 O O . ALA A 1 139 ? 4.079 -2.997 15.285 1.00 90.81 139 ALA A O 1
ATOM 1098 N N . LYS A 1 140 ? 5.606 -1.634 14.336 1.00 87.88 140 LYS A N 1
ATOM 1099 C CA . LYS A 1 140 ? 4.837 -1.263 13.126 1.00 87.88 140 LYS A CA 1
ATOM 1100 C C . LYS A 1 140 ? 4.211 -2.421 12.345 1.00 87.88 140 LYS A C 1
ATOM 1102 O O . LYS A 1 140 ? 3.269 -2.197 11.601 1.00 87.88 140 LYS A O 1
ATOM 1107 N N . ARG A 1 141 ? 4.739 -3.640 12.490 1.00 90.31 141 ARG A N 1
ATOM 1108 C CA . ARG A 1 141 ? 4.186 -4.845 11.854 1.00 90.31 141 ARG A CA 1
ATOM 1109 C C . ARG A 1 141 ? 2.811 -5.238 12.392 1.00 90.31 141 ARG A C 1
ATOM 1111 O O . ARG A 1 141 ? 2.079 -5.943 11.723 1.00 90.31 141 ARG A O 1
ATOM 1118 N N . TYR A 1 142 ? 2.460 -4.777 13.588 1.00 92.69 142 TYR A N 1
ATOM 1119 C CA . TYR A 1 142 ? 1.159 -5.032 14.184 1.00 92.69 142 TYR A CA 1
ATOM 1120 C C . TYR A 1 142 ? 0.277 -3.808 13.970 1.00 92.69 142 TYR A C 1
ATOM 1122 O O . TYR A 1 142 ? 0.352 -2.849 14.733 1.00 92.69 142 TYR A O 1
ATOM 1130 N N . GLY A 1 143 ? -0.516 -3.805 12.902 1.00 92.38 143 GLY A N 1
ATOM 1131 C CA . GLY A 1 143 ? -1.505 -2.759 12.635 1.00 92.38 143 GLY A CA 1
ATOM 1132 C C . GLY A 1 143 ? -2.779 -2.930 13.467 1.00 92.38 143 GLY A C 1
ATOM 1133 O O . GLY A 1 143 ? -3.043 -4.002 14.015 1.00 92.38 143 GLY A O 1
ATOM 1134 N N . PHE A 1 144 ? -3.603 -1.882 13.547 1.00 96.06 144 PHE A N 1
ATOM 1135 C CA . PHE A 1 144 ? -4.974 -2.015 14.053 1.00 96.06 144 PHE A CA 1
ATOM 1136 C C . PHE A 1 144 ? -5.802 -2.804 13.036 1.00 96.06 144 PHE A C 1
ATOM 1138 O O . PHE A 1 144 ? -5.923 -2.381 11.887 1.00 96.06 144 PHE A O 1
ATOM 1145 N N . CYS A 1 145 ? -6.362 -3.937 13.449 1.00 95.38 145 CYS A N 1
ATOM 1146 C CA . CYS A 1 145 ? -7.078 -4.836 12.549 1.00 95.38 145 CYS A CA 1
ATOM 1147 C C . CYS A 1 145 ? -8.422 -5.254 13.149 1.00 95.38 145 CYS A C 1
ATOM 1149 O O . CYS A 1 145 ? -8.564 -5.358 14.369 1.00 95.38 145 CYS A O 1
ATOM 1151 N N . ILE A 1 146 ? -9.398 -5.533 12.286 1.00 95.19 146 ILE A N 1
ATOM 1152 C CA . ILE A 1 146 ? -10.652 -6.184 12.665 1.00 95.19 146 ILE A CA 1
ATOM 1153 C C . ILE A 1 146 ? -10.758 -7.478 11.855 1.00 95.19 146 ILE A C 1
ATOM 1155 O O . ILE A 1 146 ? -10.925 -7.404 10.637 1.00 95.19 146 ILE A O 1
ATOM 1159 N N . PRO A 1 147 ? -10.652 -8.656 12.496 1.00 91.88 147 PRO A N 1
ATOM 1160 C CA . P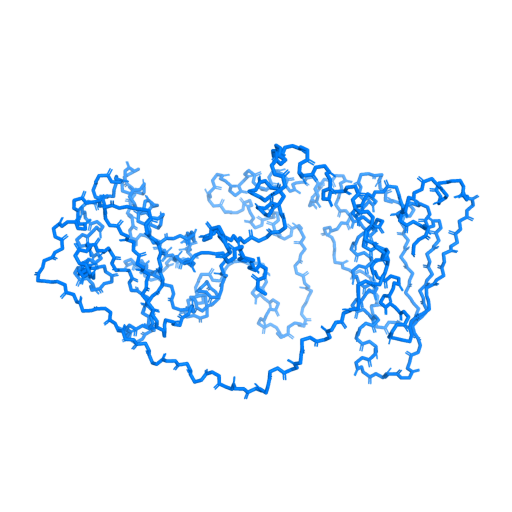RO A 1 147 ? -10.850 -9.917 11.800 1.00 91.88 147 PRO A CA 1
ATOM 1161 C C . PRO A 1 147 ? -12.338 -10.121 11.461 1.00 91.88 147 PRO A C 1
ATOM 1163 O O . PRO A 1 147 ? -13.221 -9.638 12.197 1.00 91.88 147 PRO A O 1
ATOM 1166 N N . PRO A 1 148 ? -12.635 -10.871 10.388 1.00 92.38 148 PRO A N 1
ATOM 1167 C CA . PRO A 1 148 ? -13.999 -11.215 10.026 1.00 92.38 148 PRO A CA 1
ATOM 1168 C C . PRO A 1 148 ? -14.652 -12.066 11.123 1.00 92.38 148 PRO A C 1
ATOM 1170 O O . PRO A 1 148 ? -14.013 -12.571 12.050 1.00 92.38 148 PRO A O 1
ATOM 1173 N N . LYS A 1 149 ? -15.975 -12.196 11.062 1.00 90.12 149 LYS A N 1
ATOM 1174 C CA . LYS A 1 149 ? -16.733 -13.099 11.932 1.00 90.12 149 LYS A CA 1
ATOM 1175 C C . LYS A 1 149 ? -16.627 -14.552 11.458 1.00 90.12 149 LYS A C 1
ATOM 1177 O O . LYS A 1 149 ? -16.623 -15.438 12.306 1.00 90.12 149 LYS A O 1
ATOM 1182 N N . ASN A 1 150 ? -16.557 -14.779 10.145 1.00 80.19 150 ASN A N 1
ATOM 1183 C CA . ASN A 1 150 ? -16.331 -16.091 9.533 1.00 80.19 150 ASN A CA 1
ATOM 1184 C C . ASN A 1 150 ? -14.906 -16.147 8.954 1.00 80.19 150 ASN A C 1
ATOM 1186 O O . ASN A 1 150 ? -14.465 -15.178 8.348 1.00 80.19 150 ASN A O 1
ATOM 1190 N N . THR A 1 151 ? -14.197 -17.259 9.136 1.00 69.19 151 THR A N 1
ATOM 1191 C CA . THR A 1 151 ? -12.800 -17.455 8.706 1.00 69.19 151 THR A CA 1
ATOM 1192 C C . THR A 1 151 ? -12.655 -17.925 7.256 1.00 69.19 151 THR A C 1
ATOM 1194 O O . THR A 1 151 ? -11.549 -18.207 6.819 1.00 69.19 151 THR A O 1
ATOM 1197 N N . GLU A 1 152 ? -13.754 -18.058 6.513 1.00 73.50 152 GLU A N 1
ATOM 1198 C CA . GLU A 1 152 ? -13.745 -18.530 5.117 1.00 73.50 152 GLU A CA 1
ATOM 1199 C C . GLU A 1 152 ? -13.520 -17.418 4.082 1.00 73.50 152 GLU A C 1
ATOM 1201 O O . GLU A 1 152 ? -13.392 -17.710 2.895 1.00 73.50 152 GLU A O 1
ATOM 1206 N N . THR A 1 153 ? -13.503 -16.150 4.500 1.00 80.81 153 THR A N 1
ATOM 1207 C CA . THR A 1 153 ? -13.274 -15.032 3.578 1.00 80.81 153 THR A CA 1
ATOM 1208 C C . THR A 1 153 ? -11.801 -14.944 3.183 1.00 80.81 153 THR A C 1
ATOM 1210 O O . THR A 1 153 ? -10.902 -15.134 3.997 1.00 80.81 153 THR A O 1
ATOM 1213 N N . ASP A 1 154 ? -11.557 -14.635 1.917 1.00 80.50 154 ASP A N 1
ATOM 1214 C CA . ASP A 1 154 ? -10.237 -14.389 1.341 1.00 80.50 154 ASP A CA 1
ATOM 1215 C C . ASP A 1 154 ? -10.008 -12.896 1.050 1.00 80.50 154 ASP A C 1
ATOM 1217 O O . ASP A 1 154 ? -9.006 -12.522 0.439 1.00 80.50 154 ASP A O 1
ATOM 1221 N N . LEU A 1 155 ? -10.921 -12.021 1.489 1.00 83.25 155 LEU A N 1
ATOM 1222 C CA . LEU A 1 155 ? -10.879 -10.598 1.177 1.00 83.25 155 LEU A CA 1
ATOM 1223 C C . LEU A 1 155 ? -10.388 -9.766 2.366 1.00 83.25 155 LEU A C 1
ATOM 1225 O O . LEU A 1 155 ? -10.982 -9.768 3.451 1.00 83.25 155 LEU A O 1
ATOM 1229 N N . ALA A 1 156 ? -9.337 -8.980 2.120 1.00 87.81 156 ALA A N 1
ATOM 1230 C CA . ALA A 1 156 ? -8.838 -7.968 3.042 1.00 87.81 156 ALA A CA 1
ATOM 1231 C C . ALA A 1 156 ? -8.983 -6.559 2.488 1.00 87.81 156 ALA A C 1
ATOM 1233 O O . ALA A 1 156 ? -8.463 -6.222 1.426 1.00 87.81 156 ALA A O 1
ATOM 1234 N N . GLU A 1 157 ? -9.634 -5.708 3.267 1.00 90.31 157 GLU A N 1
ATOM 1235 C CA . GLU A 1 157 ? -9.732 -4.286 3.003 1.00 90.31 157 GLU A CA 1
ATOM 1236 C C . GLU A 1 157 ? -8.651 -3.539 3.780 1.00 90.31 157 GLU A C 1
ATOM 1238 O O . GLU A 1 157 ? -8.565 -3.601 5.012 1.00 90.31 157 GLU A O 1
ATOM 1243 N N . VAL A 1 158 ? -7.814 -2.821 3.037 1.00 91.44 158 VAL A N 1
ATOM 1244 C CA . VAL A 1 158 ? -6.642 -2.131 3.569 1.00 91.44 158 VAL A CA 1
ATOM 1245 C C . VAL A 1 158 ? -6.907 -0.633 3.634 1.00 91.44 158 VAL A C 1
ATOM 1247 O O . VAL A 1 158 ? -7.365 -0.025 2.669 1.00 91.44 158 VAL A O 1
ATOM 1250 N N . TYR A 1 159 ? -6.586 -0.031 4.776 1.00 93.88 159 TYR A N 1
ATOM 1251 C CA . TYR A 1 159 ? -6.840 1.374 5.074 1.00 93.88 159 TYR A CA 1
ATOM 1252 C C . TYR A 1 159 ? -5.574 2.072 5.574 1.00 93.88 159 TYR A C 1
ATOM 1254 O O . TYR A 1 159 ? -4.734 1.463 6.237 1.00 93.88 159 TYR A O 1
ATOM 1262 N N . GLU A 1 160 ? -5.448 3.373 5.307 1.00 91.12 160 GLU A N 1
ATOM 1263 C CA . GLU A 1 160 ? -4.295 4.163 5.760 1.00 91.12 160 GLU A CA 1
ATOM 1264 C C . GLU A 1 160 ? -4.240 4.238 7.294 1.00 91.12 160 GLU A C 1
ATOM 1266 O O . GLU A 1 160 ? -3.186 4.006 7.897 1.00 91.12 160 GLU A O 1
ATOM 1271 N N . ALA A 1 161 ? -5.375 4.531 7.939 1.00 92.62 161 ALA A N 1
ATOM 1272 C CA . ALA A 1 161 ? -5.452 4.710 9.383 1.00 92.62 161 ALA A CA 1
ATOM 1273 C C . ALA A 1 161 ? -6.663 4.006 10.031 1.00 92.62 161 ALA A C 1
ATOM 1275 O O . ALA A 1 161 ? -7.656 3.698 9.365 1.00 92.62 161 ALA A O 1
ATOM 1276 N N . PRO A 1 162 ? -6.651 3.828 11.371 1.00 95.81 162 PRO A N 1
ATOM 1277 C CA . PRO A 1 162 ? -7.720 3.126 12.084 1.00 95.81 162 PRO A CA 1
ATOM 1278 C C . PRO A 1 162 ? -9.111 3.744 11.913 1.00 95.81 162 PRO A C 1
ATOM 1280 O O . PRO A 1 162 ? -10.106 3.033 11.895 1.00 95.81 162 PRO A O 1
ATOM 1283 N N . ILE A 1 163 ? -9.213 5.070 11.787 1.00 96.25 163 ILE A N 1
ATOM 1284 C CA . ILE A 1 163 ? -10.516 5.728 11.598 1.00 96.25 163 ILE A CA 1
ATOM 1285 C C . ILE A 1 163 ? -11.050 5.495 10.183 1.00 96.25 163 ILE A C 1
ATOM 1287 O O . ILE A 1 163 ? -12.261 5.359 10.020 1.00 96.25 163 ILE A O 1
ATOM 1291 N N . ASP A 1 164 ? -10.174 5.412 9.184 1.00 95.75 164 ASP A N 1
ATOM 1292 C CA . ASP A 1 164 ? -10.570 5.105 7.808 1.00 95.75 164 ASP A CA 1
ATOM 1293 C C . ASP A 1 164 ? -11.090 3.668 7.741 1.00 95.75 164 ASP A C 1
ATOM 1295 O O . ASP A 1 164 ? -12.161 3.431 7.190 1.00 95.75 164 ASP A O 1
ATOM 1299 N N . LEU A 1 165 ? -10.418 2.749 8.444 1.00 96.56 165 LEU A N 1
ATOM 1300 C CA . LEU A 1 165 ? -10.870 1.372 8.632 1.00 96.56 165 LEU A CA 1
ATOM 1301 C C . LEU A 1 165 ? -12.278 1.298 9.230 1.00 96.56 165 LEU A C 1
ATOM 1303 O O . LEU A 1 165 ? -13.159 0.623 8.698 1.00 96.56 165 LEU A O 1
ATOM 1307 N N . LEU A 1 166 ? -12.514 2.016 10.332 1.00 97.75 166 LEU A N 1
ATOM 1308 C CA . LEU A 1 166 ? -13.833 2.062 10.969 1.00 97.75 166 LEU A CA 1
ATOM 1309 C C . LEU A 1 166 ? -14.895 2.693 10.057 1.00 97.75 166 LEU A C 1
ATOM 1311 O O . LEU A 1 166 ? -16.069 2.322 10.128 1.00 97.75 166 LEU A O 1
ATOM 1315 N N . SER A 1 167 ? -14.494 3.646 9.214 1.00 97.00 167 SER A N 1
ATOM 1316 C CA . SER A 1 167 ? -15.379 4.281 8.234 1.00 97.00 167 SER A CA 1
ATOM 1317 C C . SER A 1 167 ? -15.774 3.282 7.149 1.00 97.00 167 SER A C 1
ATOM 1319 O O . SER A 1 167 ? -16.956 3.164 6.847 1.00 97.00 167 SER A O 1
ATOM 1321 N N . GLY A 1 168 ? -14.821 2.499 6.640 1.00 94.81 168 GLY A N 1
ATOM 1322 C CA . GLY A 1 168 ? -15.069 1.406 5.701 1.00 94.81 168 GLY A CA 1
ATOM 1323 C C . GLY A 1 168 ? -16.062 0.377 6.234 1.00 94.81 168 GLY A C 1
ATOM 1324 O O . GLY A 1 168 ? -17.094 0.119 5.615 1.00 94.81 168 GLY A O 1
ATOM 1325 N N . ALA A 1 169 ? -15.830 -0.110 7.454 1.00 95.69 169 ALA A N 1
ATOM 1326 C CA . ALA A 1 169 ? -16.770 -0.994 8.142 1.00 95.69 169 ALA A CA 1
ATOM 1327 C C . ALA A 1 169 ? -18.165 -0.353 8.323 1.00 95.69 169 ALA A C 1
ATOM 1329 O O . ALA A 1 169 ? -19.190 -1.020 8.173 1.00 95.69 169 ALA A O 1
ATOM 1330 N N . THR A 1 170 ? -18.226 0.954 8.609 1.00 97.00 170 THR A N 1
ATOM 1331 C CA . THR A 1 170 ? -19.501 1.684 8.728 1.00 97.00 170 THR A CA 1
ATOM 1332 C C . THR A 1 170 ? -20.234 1.760 7.388 1.00 97.00 170 THR A C 1
ATOM 1334 O O . THR A 1 170 ? -21.448 1.574 7.345 1.00 97.00 170 THR A O 1
ATOM 1337 N N . LEU A 1 171 ? -19.516 1.965 6.282 1.00 95.00 171 LEU A N 1
ATOM 1338 C CA . LEU A 1 171 ? -20.106 1.997 4.943 1.00 95.00 171 LEU A CA 1
ATOM 1339 C C . LEU A 1 171 ? -20.731 0.652 4.555 1.00 95.00 171 LEU A C 1
ATOM 1341 O O . LEU A 1 171 ? -21.801 0.648 3.948 1.00 95.00 171 LEU A O 1
ATOM 1345 N N . HIS A 1 172 ? -20.132 -0.478 4.945 1.00 93.06 172 HIS A N 1
ATOM 1346 C CA . HIS A 1 172 ? -20.751 -1.797 4.747 1.00 93.06 172 HIS A CA 1
ATOM 1347 C C . HIS A 1 172 ? -22.065 -1.940 5.510 1.00 93.06 172 HIS A C 1
ATOM 1349 O O . HIS A 1 172 ? -23.065 -2.342 4.917 1.00 93.06 172 HIS A O 1
ATOM 1355 N N . LEU A 1 173 ? -22.101 -1.522 6.782 1.00 93.62 173 LEU A N 1
ATOM 1356 C CA . LEU A 1 173 ? -23.349 -1.481 7.555 1.00 93.62 173 LEU A CA 1
ATOM 1357 C C . LEU A 1 173 ? -24.414 -0.607 6.882 1.00 93.62 173 LEU A C 1
ATOM 1359 O O . LEU A 1 173 ? -25.572 -1.010 6.799 1.00 93.62 173 LEU A O 1
ATOM 1363 N N . MET A 1 174 ? -24.035 0.579 6.397 1.00 93.38 174 MET A N 1
ATOM 1364 C CA . MET A 1 174 ? -24.959 1.513 5.742 1.00 93.38 174 MET A CA 1
ATOM 1365 C C . MET A 1 174 ? -25.525 0.965 4.429 1.00 93.38 174 MET A C 1
ATOM 1367 O O . MET A 1 174 ? -26.662 1.275 4.083 1.00 93.38 174 MET A O 1
ATOM 1371 N N . LYS A 1 175 ? -24.758 0.133 3.717 1.00 92.94 175 LYS A N 1
ATOM 1372 C CA . LYS A 1 175 ? -25.203 -0.579 2.510 1.00 92.94 175 LYS A CA 1
ATOM 1373 C C . LYS A 1 175 ? -26.041 -1.829 2.814 1.00 92.94 175 LYS A C 1
ATOM 1375 O O . LYS A 1 175 ? -26.474 -2.502 1.887 1.00 92.94 175 LYS A O 1
ATOM 1380 N N . GLY A 1 176 ? -26.280 -2.145 4.089 1.00 91.25 176 GLY A N 1
ATOM 1381 C CA . GLY A 1 176 ? -27.026 -3.335 4.504 1.00 91.25 176 GLY A CA 1
ATOM 1382 C C . GLY A 1 176 ? -26.223 -4.638 4.436 1.00 91.25 176 GLY A C 1
ATOM 1383 O O . GLY A 1 176 ? -26.810 -5.710 4.561 1.00 91.25 176 GLY A O 1
ATOM 1384 N N . HIS A 1 177 ? -24.903 -4.566 4.252 1.00 89.88 177 HIS A N 1
ATOM 1385 C CA . HIS A 1 177 ? -24.018 -5.732 4.250 1.00 89.88 177 HIS A CA 1
ATOM 1386 C C . HIS A 1 177 ? -23.600 -6.122 5.680 1.00 89.88 177 HIS A C 1
ATOM 1388 O O . HIS A 1 177 ? -23.643 -5.303 6.607 1.00 89.88 177 HIS A O 1
ATOM 1394 N N . ASP A 1 178 ? -23.138 -7.364 5.871 1.00 90.94 178 ASP A N 1
ATOM 1395 C CA . ASP A 1 178 ? -22.469 -7.744 7.119 1.00 90.94 178 ASP A CA 1
ATOM 1396 C C . ASP A 1 178 ? -21.068 -7.127 7.149 1.00 90.94 178 ASP A C 1
ATOM 1398 O O . ASP A 1 178 ? -20.138 -7.583 6.490 1.00 90.94 178 ASP A O 1
ATOM 1402 N N . TRP A 1 179 ? -20.888 -6.088 7.957 1.00 93.00 179 TRP A N 1
ATOM 1403 C CA . TRP A 1 179 ? -19.590 -5.437 8.108 1.00 93.00 179 TRP A CA 1
ATOM 1404 C C . TRP A 1 179 ? -18.503 -6.338 8.689 1.00 93.00 179 TRP A C 1
ATOM 1406 O O . TRP A 1 179 ? -17.347 -5.950 8.630 1.00 93.00 179 TRP A O 1
ATOM 1416 N N . ARG A 1 180 ? -18.811 -7.513 9.248 1.00 93.06 180 ARG A N 1
ATOM 1417 C CA . ARG A 1 180 ? -17.792 -8.488 9.674 1.00 93.06 180 ARG A CA 1
ATOM 1418 C C . ARG A 1 180 ? -17.569 -9.606 8.653 1.00 93.06 180 ARG A C 1
ATOM 1420 O O . ARG A 1 180 ? -17.042 -10.650 9.025 1.00 93.06 180 ARG A O 1
ATOM 1427 N N . GLN A 1 181 ? -17.941 -9.407 7.390 1.00 89.69 181 GLN A N 1
ATOM 1428 C CA . GLN A 1 181 ? -17.685 -10.383 6.325 1.00 89.69 181 GLN A CA 1
ATOM 1429 C C . GLN A 1 181 ? -16.221 -10.412 5.844 1.00 89.69 181 GLN A C 1
ATOM 1431 O O . GLN A 1 181 ? -15.786 -11.438 5.339 1.00 89.69 181 GLN A O 1
ATOM 1436 N N . ASN A 1 182 ? -15.466 -9.316 6.017 1.00 89.00 182 ASN A N 1
ATOM 1437 C CA . ASN A 1 182 ? -14.111 -9.137 5.476 1.00 89.00 182 ASN A CA 1
ATOM 1438 C C . ASN A 1 182 ? -13.068 -8.917 6.577 1.00 89.00 182 ASN A C 1
ATOM 1440 O O . ASN A 1 182 ? -13.399 -8.500 7.693 1.00 89.00 182 ASN A O 1
ATOM 1444 N N . HIS A 1 183 ? -11.800 -9.156 6.239 1.00 92.12 183 HIS A N 1
ATOM 1445 C CA . HIS A 1 183 ? -10.674 -8.693 7.043 1.00 92.12 183 HIS A CA 1
ATOM 1446 C C . HIS A 1 183 ? -10.498 -7.188 6.850 1.00 92.12 183 HIS A C 1
ATOM 1448 O O . HIS A 1 183 ? -10.536 -6.693 5.727 1.00 92.12 183 HIS A O 1
ATOM 1454 N N . TYR A 1 184 ? -10.245 -6.461 7.933 1.00 94.69 184 TYR A N 1
ATOM 1455 C CA . TYR A 1 184 ? -9.897 -5.048 7.861 1.00 94.69 184 TYR A CA 1
ATOM 1456 C C . TYR A 1 184 ? -8.518 -4.814 8.459 1.00 94.69 184 TYR A C 1
ATOM 1458 O O . TYR A 1 184 ? -8.278 -5.177 9.614 1.00 94.69 184 TYR A O 1
ATOM 1466 N N . VAL A 1 185 ? -7.640 -4.148 7.711 1.00 93.81 185 VAL A N 1
ATOM 1467 C CA . VAL A 1 185 ? -6.242 -3.917 8.098 1.00 93.81 185 VAL A CA 1
ATOM 1468 C C . VAL A 1 185 ? -5.901 -2.436 7.977 1.00 93.81 185 VAL A C 1
ATOM 1470 O O . VAL A 1 185 ? -6.024 -1.845 6.908 1.00 93.81 185 VAL A O 1
ATOM 1473 N N . SER A 1 186 ? -5.457 -1.816 9.071 1.00 94.50 186 SER A N 1
ATOM 1474 C CA . SER A 1 186 ? -4.919 -0.453 9.054 1.00 94.50 186 SER A CA 1
ATOM 1475 C C . SER A 1 186 ? -3.397 -0.486 8.959 1.00 94.50 186 SER A C 1
ATOM 1477 O O . SER A 1 186 ? -2.734 -1.032 9.841 1.00 94.50 186 SER A O 1
ATOM 1479 N N . LEU A 1 187 ? -2.841 0.218 7.974 1.00 88.56 187 LEU A N 1
ATOM 1480 C CA . LEU A 1 187 ? -1.395 0.358 7.768 1.00 88.56 187 LEU A CA 1
ATOM 1481 C C . LEU A 1 187 ? -0.715 1.243 8.823 1.00 88.56 187 LEU A C 1
ATOM 1483 O O . LEU A 1 187 ? 0.475 1.092 9.097 1.00 88.56 187 LEU A O 1
ATOM 1487 N N . GLY A 1 188 ? -1.459 2.175 9.431 1.00 81.25 188 GLY A N 1
ATOM 1488 C CA . GLY A 1 188 ? -0.889 3.128 10.388 1.00 81.25 188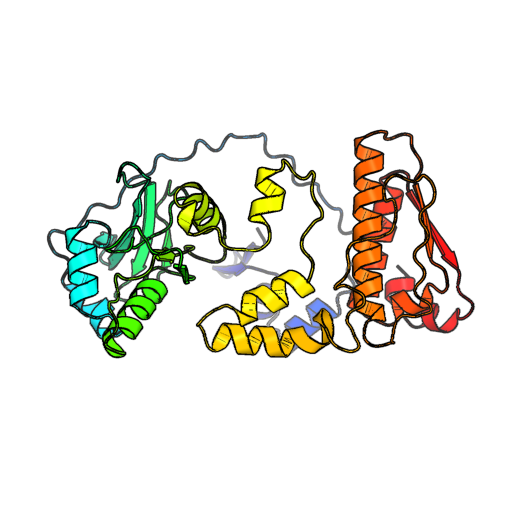 GLY A CA 1
ATOM 1489 C C . GLY A 1 188 ? -0.010 4.183 9.704 1.00 81.25 188 GLY A C 1
ATOM 1490 O O . GLY A 1 188 ? 1.003 4.612 10.261 1.00 81.25 188 GLY A O 1
ATOM 1491 N N . GLY A 1 189 ? -0.387 4.589 8.488 1.00 79.00 189 GLY A N 1
ATOM 1492 C CA . GLY A 1 189 ? 0.351 5.500 7.615 1.00 79.00 189 GLY A CA 1
ATOM 1493 C C . GLY A 1 189 ? 0.751 4.843 6.292 1.00 79.00 189 GLY A C 1
ATOM 1494 O O . GLY A 1 189 ? 0.078 3.948 5.798 1.00 79.00 189 GLY A O 1
ATOM 1495 N N . LEU A 1 190 ? 1.871 5.285 5.717 1.00 74.75 190 LEU A N 1
ATOM 1496 C CA . LEU A 1 190 ? 2.314 4.902 4.365 1.00 74.75 190 LEU A CA 1
ATOM 1497 C C . LEU A 1 190 ? 3.169 3.620 4.311 1.00 74.75 190 LEU A C 1
ATOM 1499 O O . LEU A 1 190 ? 3.894 3.409 3.343 1.00 74.75 190 LEU A O 1
ATOM 1503 N N . ASN A 1 191 ? 3.177 2.802 5.367 1.00 75.31 191 ASN A N 1
ATOM 1504 C CA . ASN A 1 191 ? 4.050 1.630 5.446 1.00 75.31 191 ASN A CA 1
ATOM 1505 C C . ASN A 1 191 ? 3.255 0.328 5.274 1.00 75.31 191 ASN A C 1
ATOM 1507 O O . ASN A 1 191 ? 2.311 0.084 6.017 1.00 75.31 191 ASN A O 1
ATOM 1511 N N . TYR A 1 192 ? 3.684 -0.525 4.345 1.00 80.44 192 TYR A N 1
ATOM 1512 C CA . TYR A 1 192 ? 3.050 -1.808 4.033 1.00 80.44 192 TYR A CA 1
ATOM 1513 C C . TYR A 1 192 ? 3.441 -2.953 4.987 1.00 80.44 192 TYR A C 1
ATOM 1515 O O . TYR A 1 192 ? 2.813 -4.001 4.955 1.00 80.44 192 TYR A O 1
ATOM 1523 N N . VAL A 1 193 ? 4.404 -2.761 5.900 1.00 85.38 193 VAL A N 1
ATOM 1524 C CA . VAL A 1 193 ? 4.881 -3.819 6.824 1.00 85.38 193 VAL A CA 1
ATOM 1525 C C . VAL A 1 193 ? 3.766 -4.421 7.698 1.00 85.38 193 VAL A C 1
ATOM 1527 O O . VAL A 1 193 ? 3.852 -5.582 8.093 1.00 85.38 193 VAL A O 1
ATOM 1530 N N . ALA A 1 194 ? 2.719 -3.652 8.015 1.00 87.12 194 ALA A N 1
ATOM 1531 C CA . ALA A 1 194 ? 1.549 -4.174 8.724 1.00 87.12 194 ALA A CA 1
ATOM 1532 C C . ALA A 1 194 ? 0.722 -5.135 7.855 1.00 87.12 194 ALA A C 1
ATOM 1534 O O . ALA A 1 194 ? 0.214 -6.131 8.363 1.00 87.12 194 ALA A O 1
ATOM 1535 N N . LEU A 1 195 ? 0.614 -4.851 6.554 1.00 87.50 195 LEU A N 1
ATOM 1536 C CA . LEU A 1 195 ? -0.065 -5.714 5.595 1.00 87.50 195 LEU A CA 1
ATOM 1537 C C . LEU A 1 195 ? 0.724 -7.002 5.368 1.00 87.50 195 LEU A C 1
ATOM 1539 O O . LEU A 1 195 ? 0.128 -8.067 5.449 1.00 87.50 195 LEU A O 1
ATOM 1543 N N . ASP A 1 196 ? 2.044 -6.922 5.175 1.00 85.50 196 ASP A N 1
ATOM 1544 C CA . ASP A 1 196 ? 2.889 -8.113 5.004 1.00 85.50 196 ASP A CA 1
ATOM 1545 C C . ASP A 1 196 ? 2.726 -9.075 6.183 1.00 85.50 196 ASP A C 1
ATOM 1547 O O . ASP A 1 196 ? 2.423 -10.251 5.997 1.00 85.50 196 ASP A O 1
ATOM 1551 N N . ASN A 1 197 ? 2.834 -8.560 7.413 1.00 87.94 197 ASN A N 1
ATOM 1552 C CA . ASN A 1 197 ? 2.659 -9.378 8.610 1.00 87.94 197 ASN A CA 1
ATOM 1553 C C . ASN A 1 197 ? 1.241 -9.950 8.728 1.00 87.94 197 ASN A C 1
ATOM 1555 O O . ASN A 1 197 ? 1.068 -11.081 9.177 1.00 87.94 197 ASN A O 1
ATOM 1559 N N . TYR A 1 198 ? 0.221 -9.183 8.338 1.00 89.06 198 TYR A N 1
ATOM 1560 C CA . TYR A 1 198 ? -1.152 -9.672 8.341 1.00 89.06 198 TYR A CA 1
ATOM 1561 C C . TYR A 1 198 ? -1.326 -10.824 7.347 1.00 89.06 198 TYR A C 1
ATOM 1563 O O . TYR A 1 198 ? -1.823 -11.883 7.714 1.00 89.06 198 TYR A O 1
ATOM 1571 N N . LEU A 1 199 ? -0.841 -10.656 6.116 1.00 85.88 199 LEU A N 1
ATOM 1572 C CA . LEU A 1 199 ? -0.909 -11.664 5.061 1.00 85.88 199 LEU A CA 1
ATOM 1573 C C . LEU A 1 199 ? -0.084 -12.917 5.391 1.00 85.88 199 LEU A C 1
ATOM 1575 O O . LEU A 1 199 ? -0.489 -14.014 5.020 1.00 85.88 199 LEU A O 1
ATOM 1579 N N . GLU A 1 200 ? 1.043 -12.799 6.098 1.00 84.69 200 GLU A N 1
ATOM 1580 C CA . GLU A 1 200 ? 1.808 -13.955 6.602 1.00 84.69 200 GLU A CA 1
ATOM 1581 C C . GLU A 1 200 ? 0.981 -14.829 7.558 1.00 84.69 200 GLU A C 1
ATOM 1583 O O . GLU A 1 200 ? 1.098 -16.054 7.532 1.00 84.69 200 GLU A O 1
ATOM 1588 N N . ASN A 1 201 ? 0.130 -14.207 8.379 1.00 85.25 201 ASN A N 1
ATOM 1589 C CA . ASN A 1 201 ? -0.731 -14.901 9.340 1.00 85.25 201 ASN A CA 1
ATOM 1590 C C . ASN A 1 201 ? -2.089 -15.329 8.751 1.00 85.25 201 ASN A C 1
ATOM 1592 O O . ASN A 1 201 ? -2.811 -16.080 9.402 1.00 85.25 201 ASN A O 1
ATOM 1596 N N . HIS A 1 202 ? -2.417 -14.875 7.538 1.00 84.44 202 HIS A N 1
ATOM 1597 C CA . HIS A 1 202 ? -3.694 -15.104 6.859 1.00 84.44 202 HIS A CA 1
ATOM 1598 C C . HIS A 1 202 ? -3.491 -15.587 5.403 1.00 84.44 202 HIS A C 1
ATOM 1600 O O . HIS A 1 202 ? -3.758 -14.853 4.442 1.00 84.44 202 HIS A O 1
ATOM 1606 N N . PRO A 1 203 ? -2.985 -16.822 5.197 1.00 78.38 203 PRO A N 1
ATOM 1607 C CA . PRO A 1 203 ? -2.678 -17.372 3.871 1.00 78.38 203 PRO A CA 1
ATOM 1608 C C . PRO A 1 203 ? -3.911 -17.607 2.976 1.00 78.38 203 PRO A C 1
ATOM 1610 O O . PRO A 1 203 ? -3.765 -17.851 1.769 1.00 78.38 203 PRO A O 1
ATOM 1613 N N . GLU A 1 204 ? -5.113 -17.558 3.547 1.00 78.69 204 GLU A N 1
ATOM 1614 C CA . GLU A 1 204 ? -6.402 -17.563 2.854 1.00 78.69 204 GLU A CA 1
ATOM 1615 C C . GLU A 1 204 ? -6.601 -16.308 1.995 1.00 78.69 204 GLU A C 1
ATOM 1617 O O . GLU A 1 204 ? -7.074 -16.430 0.869 1.00 78.69 204 GLU A O 1
ATOM 1622 N N . ILE A 1 205 ? -6.112 -15.146 2.451 1.00 77.38 205 ILE A N 1
ATOM 1623 C CA . ILE A 1 205 ? -6.210 -13.855 1.743 1.00 77.38 205 ILE A CA 1
ATOM 1624 C C . ILE A 1 205 ? -5.290 -13.817 0.514 1.00 77.38 205 ILE A C 1
ATOM 1626 O O . ILE A 1 205 ? -5.450 -12.996 -0.388 1.00 77.38 205 ILE A O 1
ATOM 1630 N N . HIS A 1 206 ? -4.299 -14.716 0.446 1.00 63.72 206 HIS A N 1
ATOM 1631 C CA . HIS A 1 206 ? -3.383 -14.800 -0.691 1.00 63.72 206 HIS A CA 1
ATOM 1632 C C . HIS A 1 206 ? -4.132 -15.289 -1.924 1.00 63.72 206 HIS A C 1
ATOM 1634 O O . HIS A 1 206 ? -4.220 -16.492 -2.194 1.00 63.72 206 HIS A O 1
ATOM 1640 N N . LYS A 1 207 ? -4.614 -14.326 -2.688 1.00 60.94 207 LYS A N 1
ATOM 1641 C CA . LYS A 1 207 ? -5.196 -14.465 -4.006 1.00 60.94 207 LYS A CA 1
ATOM 1642 C C . LYS A 1 207 ? -4.565 -13.349 -4.865 1.00 60.94 207 LYS A C 1
ATOM 1644 O O . LYS A 1 207 ? -4.459 -12.221 -4.408 1.00 60.94 207 LYS A O 1
ATOM 1649 N N . LEU A 1 208 ? -4.014 -13.589 -6.055 1.00 66.94 208 LEU A N 1
ATOM 1650 C CA . LEU A 1 208 ? -4.237 -14.719 -6.960 1.00 66.94 208 LEU A CA 1
ATOM 1651 C C . LEU A 1 208 ? -3.018 -15.098 -7.822 1.00 66.94 208 LEU A C 1
ATOM 1653 O O . LEU A 1 208 ? -2.718 -16.283 -7.930 1.00 66.94 208 LEU A O 1
ATOM 1657 N N . ILE A 1 209 ? -2.259 -14.156 -8.390 1.00 73.25 209 ILE A N 1
ATOM 1658 C CA . ILE A 1 209 ? -1.354 -14.521 -9.501 1.00 73.25 209 ILE A CA 1
ATOM 1659 C C . ILE A 1 209 ? 0.045 -15.014 -9.078 1.00 73.25 209 ILE A C 1
ATOM 1661 O O . ILE A 1 209 ? 0.586 -15.932 -9.687 1.00 73.25 209 ILE A O 1
ATOM 1665 N N . TYR A 1 210 ? 0.641 -14.479 -8.003 1.00 74.00 210 TYR A N 1
ATOM 1666 C CA . TYR A 1 210 ? 2.023 -14.821 -7.598 1.00 74.00 210 TYR A CA 1
ATOM 1667 C C . TYR A 1 210 ? 2.136 -16.036 -6.663 1.00 74.00 210 TYR A C 1
ATOM 1669 O O . TYR A 1 210 ? 3.229 -16.567 -6.454 1.00 74.00 210 TYR A O 1
ATOM 1677 N N . LYS A 1 211 ? 1.023 -16.519 -6.100 1.00 73.69 211 LYS A N 1
ATOM 1678 C CA . LYS A 1 211 ? 1.015 -17.639 -5.141 1.00 73.69 211 LYS A CA 1
ATOM 1679 C C . LYS A 1 211 ? 1.626 -18.928 -5.715 1.00 73.69 211 LYS A C 1
ATOM 1681 O O . LYS A 1 211 ? 2.419 -19.556 -5.006 1.00 73.69 211 LYS A O 1
ATOM 1686 N N . PRO A 1 212 ? 1.329 -19.336 -6.967 1.00 80.69 212 PRO A N 1
ATOM 1687 C CA . PRO A 1 212 ? 1.971 -20.501 -7.574 1.00 80.69 212 PRO A CA 1
ATOM 1688 C C . PRO A 1 212 ? 3.489 -20.314 -7.721 1.00 80.69 212 PRO A C 1
ATOM 1690 O O . PRO A 1 212 ? 4.251 -21.243 -7.445 1.00 80.69 212 PRO A O 1
ATOM 1693 N N . LEU A 1 213 ? 3.936 -19.099 -8.066 1.00 80.06 213 LEU A N 1
ATOM 1694 C CA . LEU A 1 213 ? 5.354 -18.769 -8.220 1.00 80.06 213 LEU A CA 1
ATOM 1695 C C . LEU A 1 213 ? 6.106 -18.936 -6.900 1.00 80.06 213 LEU A C 1
ATOM 1697 O O . LEU A 1 213 ? 7.099 -19.665 -6.848 1.00 80.06 213 LEU A O 1
ATOM 1701 N N . ILE A 1 214 ? 5.590 -18.339 -5.824 1.00 76.94 214 ILE A N 1
ATOM 1702 C CA . ILE A 1 214 ? 6.199 -18.411 -4.490 1.00 76.94 214 ILE A CA 1
ATOM 1703 C C . ILE A 1 214 ? 6.237 -19.862 -3.993 1.00 76.94 214 ILE A C 1
ATOM 1705 O O . ILE A 1 214 ? 7.285 -20.332 -3.552 1.00 76.94 214 ILE A O 1
ATOM 1709 N N . LYS A 1 215 ? 5.135 -20.617 -4.132 1.00 75.81 215 LYS A N 1
ATOM 1710 C CA . LYS A 1 215 ? 5.079 -22.038 -3.732 1.00 75.81 215 LYS A CA 1
ATOM 1711 C C . LYS A 1 215 ? 6.072 -22.918 -4.489 1.00 75.81 215 LYS A C 1
ATOM 1713 O O . LYS A 1 215 ? 6.593 -23.870 -3.919 1.00 75.81 215 LYS A O 1
ATOM 1718 N N . SER A 1 216 ? 6.345 -22.607 -5.755 1.00 82.69 216 SER A N 1
ATOM 1719 C CA . SER A 1 216 ? 7.330 -23.345 -6.553 1.00 82.69 216 SER A CA 1
ATOM 1720 C C . SER A 1 216 ? 8.784 -23.074 -6.140 1.00 82.69 216 SER A C 1
ATOM 1722 O O . SER A 1 216 ? 9.691 -23.740 -6.639 1.00 82.69 216 SER A O 1
ATOM 1724 N N . GLY A 1 217 ? 9.022 -22.093 -5.260 1.00 79.75 217 GLY A N 1
ATOM 1725 C CA . GLY A 1 217 ? 10.356 -21.564 -4.998 1.00 79.75 217 GLY A CA 1
ATOM 1726 C C . GLY A 1 217 ? 10.921 -20.820 -6.209 1.00 79.75 217 GLY A C 1
ATOM 1727 O O . GLY A 1 217 ? 12.098 -20.981 -6.512 1.00 79.75 217 GLY A O 1
ATOM 1728 N N . TYR A 1 218 ? 10.079 -20.047 -6.911 1.00 79.56 218 TYR A N 1
ATOM 1729 C CA . TYR A 1 218 ? 10.435 -19.276 -8.112 1.00 79.56 218 TYR A CA 1
ATOM 1730 C C . TYR A 1 218 ? 10.916 -20.128 -9.304 1.00 79.56 218 TYR A C 1
ATOM 1732 O O . TYR A 1 218 ? 11.774 -19.705 -10.072 1.00 79.56 218 TYR A O 1
ATOM 1740 N N . LYS A 1 219 ? 10.369 -21.342 -9.462 1.00 82.56 219 LYS A N 1
ATOM 1741 C CA . LYS A 1 219 ? 10.726 -22.281 -10.544 1.00 82.56 219 LYS A CA 1
ATOM 1742 C C . LYS A 1 219 ? 9.798 -22.233 -11.758 1.00 82.56 219 LYS A C 1
ATOM 1744 O O . LYS A 1 219 ? 10.149 -22.776 -12.800 1.00 82.56 219 LYS A O 1
ATOM 1749 N N . ILE A 1 220 ? 8.609 -21.653 -11.617 1.00 85.00 220 ILE A N 1
ATOM 1750 C CA . ILE A 1 220 ? 7.666 -21.463 -12.727 1.00 85.00 220 ILE A CA 1
ATOM 1751 C C . ILE A 1 220 ? 7.793 -20.054 -13.317 1.00 85.00 220 ILE A C 1
ATOM 1753 O O . ILE A 1 220 ? 8.472 -19.197 -12.753 1.00 85.00 220 ILE A O 1
ATOM 1757 N N . ALA A 1 221 ? 7.122 -19.808 -14.443 1.00 81.75 221 ALA A N 1
ATOM 1758 C CA . ALA A 1 221 ? 7.088 -18.489 -15.061 1.00 81.75 221 ALA A CA 1
ATOM 1759 C C . ALA A 1 221 ? 6.467 -17.440 -14.123 1.00 81.75 221 ALA A C 1
ATOM 1761 O O . ALA A 1 221 ? 5.483 -17.703 -13.427 1.00 81.75 221 ALA A O 1
ATOM 1762 N N . CYS A 1 222 ? 7.061 -16.248 -14.117 1.00 84.06 222 CYS A N 1
ATOM 1763 C CA . CYS A 1 222 ? 6.518 -15.102 -13.404 1.00 84.06 222 CYS A CA 1
ATOM 1764 C C . CYS A 1 222 ? 5.203 -14.652 -14.070 1.00 84.06 222 CYS A C 1
ATOM 1766 O O . CYS A 1 222 ? 5.169 -14.583 -15.302 1.00 84.06 222 CYS A O 1
ATOM 1768 N N . PRO A 1 223 ? 4.149 -14.335 -13.298 1.00 88.38 223 PRO A N 1
ATOM 1769 C CA . PRO A 1 223 ? 2.928 -13.744 -13.833 1.00 88.38 223 PRO A CA 1
ATOM 1770 C C . PRO A 1 223 ? 3.178 -12.460 -14.630 1.00 88.38 223 PRO A C 1
ATOM 1772 O O . PRO A 1 223 ? 4.098 -11.692 -14.348 1.00 88.38 223 PRO A O 1
ATOM 1775 N N . THR A 1 224 ? 2.316 -12.221 -15.608 1.00 89.75 224 THR A N 1
ATOM 1776 C CA . THR A 1 224 ? 2.349 -11.095 -16.544 1.00 89.75 224 THR A CA 1
ATOM 1777 C C . THR A 1 224 ? 1.230 -10.088 -16.264 1.00 89.75 224 THR A C 1
ATOM 1779 O O . THR A 1 224 ? 0.324 -10.336 -15.465 1.00 89.75 224 THR A O 1
ATOM 1782 N N . LEU A 1 225 ? 1.241 -8.950 -16.970 1.00 87.25 225 LEU A N 1
ATOM 1783 C CA . LEU A 1 225 ? 0.107 -8.015 -16.953 1.00 87.25 225 LEU A CA 1
ATOM 1784 C C . LEU A 1 225 ? -1.190 -8.656 -17.468 1.00 87.25 225 LEU A C 1
ATOM 1786 O O . LEU A 1 225 ? -2.266 -8.258 -17.030 1.00 87.25 225 LEU A O 1
ATOM 1790 N N . THR A 1 226 ? -1.096 -9.661 -18.344 1.00 90.56 226 THR A N 1
ATOM 1791 C CA . THR A 1 226 ? -2.259 -10.429 -18.811 1.00 90.56 226 THR A CA 1
ATOM 1792 C C . THR A 1 226 ? -2.898 -11.203 -17.663 1.00 90.56 226 THR A C 1
ATOM 1794 O O . THR A 1 226 ? -4.116 -11.178 -17.507 1.00 90.56 226 THR A O 1
ATOM 1797 N N . ASP A 1 227 ? -2.080 -11.837 -16.820 1.00 90.81 227 ASP A N 1
ATOM 1798 C CA . ASP A 1 227 ? -2.566 -12.576 -15.653 1.00 90.81 227 ASP A CA 1
ATOM 1799 C C . ASP A 1 227 ? -3.240 -11.630 -14.657 1.00 90.81 227 ASP A C 1
ATOM 1801 O O . ASP A 1 227 ? -4.327 -11.928 -14.176 1.00 90.81 227 ASP A O 1
ATOM 1805 N N . LEU A 1 228 ? -2.651 -10.451 -14.414 1.00 88.56 228 LEU A N 1
ATOM 1806 C CA . LEU A 1 228 ? -3.259 -9.410 -13.579 1.00 88.56 228 LEU A CA 1
ATOM 1807 C C . LEU A 1 228 ? -4.585 -8.887 -14.159 1.00 88.56 228 LEU A C 1
ATOM 1809 O O . LEU A 1 228 ? -5.536 -8.669 -13.416 1.00 88.56 228 LEU A O 1
ATOM 1813 N N . TYR A 1 229 ? -4.659 -8.667 -15.472 1.00 90.31 229 TYR A N 1
ATOM 1814 C CA . TYR A 1 229 ? -5.884 -8.212 -16.135 1.00 90.31 229 TYR A CA 1
ATOM 1815 C C . TYR A 1 229 ? -7.011 -9.243 -16.013 1.00 90.31 229 TYR A C 1
ATOM 1817 O O . TYR A 1 229 ? -8.134 -8.880 -15.662 1.00 90.31 229 TYR A O 1
ATOM 1825 N N . ASN A 1 230 ? -6.712 -10.520 -16.261 1.00 90.94 230 ASN A N 1
ATOM 1826 C CA . ASN A 1 230 ? -7.684 -11.603 -16.113 1.00 90.94 230 ASN A CA 1
ATOM 1827 C C . ASN A 1 230 ? -8.154 -11.714 -14.663 1.00 90.94 230 ASN A C 1
ATOM 1829 O O . ASN A 1 230 ? -9.354 -11.782 -14.413 1.00 90.94 230 ASN A O 1
ATOM 1833 N N . ASP A 1 231 ? -7.215 -11.624 -13.723 1.00 88.06 231 ASP A N 1
ATOM 1834 C CA . ASP A 1 231 ? -7.507 -11.649 -12.298 1.00 88.06 231 ASP A CA 1
ATOM 1835 C C . ASP A 1 231 ? -8.486 -10.547 -11.881 1.00 88.06 231 ASP A C 1
ATOM 1837 O O . ASP A 1 231 ? -9.504 -10.803 -11.244 1.00 88.06 231 ASP A O 1
ATOM 1841 N N . LEU A 1 232 ? -8.225 -9.310 -12.313 1.00 87.62 232 LEU A N 1
ATOM 1842 C CA . LEU A 1 232 ? -9.079 -8.161 -12.021 1.00 87.62 232 LEU A CA 1
ATOM 1843 C C . LEU A 1 232 ? -10.478 -8.271 -12.642 1.00 87.62 232 LEU A C 1
ATOM 1845 O O . LEU A 1 232 ? -11.416 -7.699 -12.090 1.00 87.62 232 LEU A O 1
ATOM 1849 N N . LYS A 1 233 ? -10.637 -8.995 -13.757 1.00 88.94 233 LYS A N 1
ATOM 1850 C CA . LYS A 1 233 ? -11.950 -9.259 -14.372 1.00 88.94 233 LYS A CA 1
ATOM 1851 C C . LYS A 1 233 ? -12.758 -10.320 -13.641 1.00 88.94 233 LYS A C 1
ATOM 1853 O O . LYS A 1 233 ? -13.980 -10.307 -13.731 1.00 88.94 233 LYS A O 1
ATOM 1858 N N . GLU A 1 234 ? -12.095 -11.239 -12.950 1.00 86.62 234 GLU A N 1
ATOM 1859 C CA . GLU A 1 234 ? -12.763 -12.246 -12.121 1.00 86.62 234 GLU A CA 1
ATOM 1860 C C . GLU A 1 234 ? -13.191 -11.681 -10.758 1.00 86.62 234 GLU A C 1
ATOM 1862 O O . GLU A 1 234 ? -14.047 -12.258 -10.083 1.00 86.62 234 GLU A O 1
ATOM 1867 N N . GLN A 1 235 ? -12.631 -10.538 -10.346 1.00 81.38 235 GLN A N 1
ATOM 1868 C CA . GLN A 1 235 ? -12.991 -9.886 -9.090 1.00 81.38 235 GLN A CA 1
ATOM 1869 C C . GLN A 1 235 ? -14.442 -9.383 -9.110 1.00 81.38 235 GLN A C 1
ATOM 1871 O O . GLN A 1 235 ? -14.834 -8.670 -10.028 1.00 81.38 235 GLN A O 1
ATOM 1876 N N . PRO A 1 236 ? -15.237 -9.614 -8.051 1.00 76.44 236 PRO A N 1
ATOM 1877 C CA . PRO A 1 236 ? -16.639 -9.190 -8.005 1.00 76.44 236 PRO A CA 1
ATOM 1878 C C . PRO A 1 236 ? -16.821 -7.667 -7.877 1.00 76.44 236 PRO A C 1
ATOM 1880 O O . PRO A 1 236 ? -17.934 -7.160 -8.009 1.00 76.44 236 PRO A O 1
ATOM 1883 N N . HIS A 1 237 ? -15.757 -6.919 -7.572 1.00 76.62 237 HIS A N 1
ATOM 1884 C CA . HIS A 1 237 ? -15.841 -5.496 -7.255 1.00 76.62 237 HIS A CA 1
ATOM 1885 C C . HIS A 1 237 ? -15.798 -4.624 -8.523 1.00 76.62 237 HIS A C 1
ATOM 1887 O O . HIS A 1 237 ? -14.885 -4.737 -9.337 1.00 76.62 237 HIS A O 1
ATOM 1893 N N . GLU A 1 238 ? -16.726 -3.673 -8.657 1.00 80.44 238 GLU A N 1
ATOM 1894 C CA . GLU A 1 238 ? -16.815 -2.749 -9.807 1.00 80.44 238 GLU A CA 1
ATOM 1895 C C . GLU A 1 238 ? -15.497 -1.998 -10.059 1.00 80.44 238 GLU A C 1
ATOM 1897 O O . GLU A 1 238 ? -14.970 -1.983 -11.164 1.00 80.44 238 GLU A O 1
ATOM 1902 N N . ARG A 1 239 ? -14.872 -1.484 -8.996 1.00 76.50 239 ARG A N 1
ATOM 1903 C CA . ARG A 1 239 ? -13.553 -0.836 -9.080 1.00 76.50 239 ARG A CA 1
ATOM 1904 C C . ARG A 1 239 ? -12.433 -1.724 -9.641 1.00 76.50 239 ARG A C 1
ATOM 1906 O O . ARG A 1 239 ? -11.508 -1.201 -10.251 1.00 76.50 239 ARG A O 1
ATOM 1913 N N . ALA A 1 240 ? -12.486 -3.042 -9.440 1.00 84.00 240 ALA A N 1
ATOM 1914 C CA . ALA A 1 240 ? -11.509 -3.942 -10.052 1.00 84.00 240 ALA A CA 1
ATOM 1915 C C . ALA A 1 240 ? -11.700 -3.989 -11.576 1.00 84.00 240 ALA A C 1
ATOM 1917 O O . ALA A 1 240 ? -10.719 -3.920 -12.312 1.00 84.00 240 ALA A O 1
ATOM 1918 N N . HIS A 1 241 ? -12.952 -3.968 -12.041 1.00 86.62 241 HIS A N 1
ATOM 1919 C CA . HIS A 1 241 ? -13.283 -3.870 -13.461 1.00 86.62 241 HIS A CA 1
ATOM 1920 C C . HIS A 1 241 ? -12.854 -2.529 -14.073 1.00 86.62 241 HIS A C 1
ATOM 1922 O O . HIS A 1 241 ? -12.362 -2.514 -15.197 1.00 86.62 241 HIS A O 1
ATOM 1928 N N . GLU A 1 242 ? -12.972 -1.411 -13.347 1.00 86.75 242 GLU A N 1
ATOM 1929 C CA . GLU A 1 242 ? -12.451 -0.109 -13.803 1.00 86.75 242 GLU A CA 1
ATOM 1930 C C . GLU A 1 242 ? -10.928 -0.147 -14.015 1.00 86.75 242 GLU A C 1
ATOM 1932 O O . GLU A 1 242 ? -10.417 0.362 -15.014 1.00 86.75 242 GLU A O 1
ATOM 1937 N N . ILE A 1 243 ? -10.194 -0.783 -13.093 1.00 86.69 243 ILE A N 1
ATOM 1938 C CA . ILE A 1 243 ? -8.741 -0.962 -13.216 1.00 86.69 243 ILE A CA 1
ATOM 1939 C C . ILE A 1 243 ? -8.421 -1.918 -14.371 1.00 86.69 243 ILE A C 1
ATOM 1941 O O . ILE A 1 243 ? -7.513 -1.635 -15.152 1.00 86.69 243 ILE A O 1
ATOM 1945 N N . ALA A 1 244 ? -9.175 -3.012 -14.524 1.00 89.38 244 ALA A N 1
ATOM 1946 C CA . ALA A 1 244 ? -9.021 -3.936 -15.645 1.00 89.38 244 ALA A CA 1
ATOM 1947 C C . ALA A 1 244 ? -9.223 -3.225 -16.991 1.00 89.38 244 ALA A C 1
ATOM 1949 O O . ALA A 1 244 ? -8.420 -3.408 -17.900 1.00 89.38 244 ALA A O 1
ATOM 1950 N N . LEU A 1 245 ? -10.238 -2.364 -17.100 1.00 88.31 245 LEU A N 1
ATOM 1951 C CA . LEU A 1 245 ? -10.502 -1.564 -18.296 1.00 88.31 245 LEU A CA 1
ATOM 1952 C C . LEU A 1 245 ? -9.337 -0.615 -18.613 1.00 88.31 245 LEU A C 1
ATOM 1954 O O . LEU A 1 245 ? -8.913 -0.516 -19.761 1.00 88.31 245 LEU A O 1
ATOM 1958 N N . ALA A 1 246 ? -8.772 0.048 -17.601 1.00 87.06 246 ALA A N 1
ATOM 1959 C CA . ALA A 1 246 ? -7.595 0.899 -17.784 1.00 87.06 246 ALA A CA 1
ATOM 1960 C C . ALA A 1 246 ? -6.342 0.099 -18.199 1.00 87.06 246 ALA A C 1
ATOM 1962 O O . ALA A 1 246 ? -5.514 0.595 -18.964 1.00 87.06 246 ALA A O 1
ATOM 1963 N N . LEU A 1 247 ? -6.202 -1.137 -17.708 1.00 87.06 247 LEU A N 1
ATOM 1964 C CA . LEU A 1 247 ? -5.098 -2.041 -18.042 1.00 87.06 247 LEU A CA 1
ATOM 1965 C C . LEU A 1 247 ? -5.269 -2.745 -19.392 1.00 87.06 247 LEU A C 1
ATOM 1967 O O . LEU A 1 247 ? -4.274 -3.202 -19.948 1.00 87.06 247 LEU A O 1
ATOM 1971 N N . GLU A 1 248 ? -6.484 -2.816 -19.938 1.00 88.50 248 GLU A N 1
ATOM 1972 C CA . GLU A 1 248 ? -6.812 -3.575 -21.149 1.00 88.50 248 GLU A CA 1
ATOM 1973 C C . GLU A 1 248 ? -5.887 -3.238 -22.322 1.00 88.50 248 GLU A C 1
ATOM 1975 O O . GLU A 1 248 ? -5.334 -4.136 -22.957 1.00 88.50 248 GLU A O 1
ATOM 1980 N N . LEU A 1 249 ? -5.637 -1.945 -22.559 1.00 83.25 249 LEU A N 1
ATOM 1981 C CA . LEU A 1 249 ? -4.756 -1.468 -23.628 1.00 83.25 249 LEU A CA 1
ATOM 1982 C C . LEU A 1 249 ? -3.334 -2.051 -23.533 1.00 83.25 249 LEU A C 1
ATOM 1984 O O . LEU A 1 249 ? -2.722 -2.345 -24.562 1.00 83.25 249 LEU A O 1
ATOM 1988 N N . PHE A 1 250 ? -2.833 -2.226 -22.307 1.00 83.75 250 PHE A N 1
ATOM 1989 C CA . PHE A 1 250 ? -1.480 -2.692 -21.995 1.00 83.75 250 PHE A CA 1
ATOM 1990 C C . PHE A 1 250 ? -1.390 -4.196 -21.739 1.00 83.75 250 PHE A C 1
ATOM 1992 O O . PHE A 1 250 ? -0.286 -4.725 -21.745 1.00 83.75 250 PHE A O 1
ATOM 1999 N N . ALA A 1 251 ? -2.506 -4.876 -21.480 1.00 86.75 251 ALA A N 1
ATOM 2000 C CA . ALA A 1 251 ? -2.541 -6.313 -21.223 1.00 86.75 251 ALA A CA 1
ATOM 2001 C C . ALA A 1 251 ? -2.895 -7.104 -22.489 1.00 86.75 251 ALA A C 1
ATOM 2003 O O . ALA A 1 251 ? -2.167 -8.008 -22.888 1.00 86.75 251 ALA A O 1
ATOM 2004 N N . THR A 1 252 ? -3.991 -6.738 -23.155 1.00 86.19 252 THR A N 1
ATOM 2005 C CA . THR A 1 252 ? -4.539 -7.471 -24.311 1.00 86.19 252 THR A CA 1
ATOM 2006 C C . THR A 1 252 ? -4.701 -6.603 -25.559 1.00 86.19 252 THR A C 1
ATOM 2008 O O . THR A 1 252 ? -4.967 -7.129 -26.637 1.00 86.19 252 THR A O 1
ATOM 2011 N N . GLY A 1 253 ? -4.569 -5.283 -25.425 1.00 82.25 253 GLY A N 1
ATOM 2012 C CA . GLY A 1 253 ? -4.699 -4.316 -26.510 1.00 82.25 253 GLY A CA 1
ATOM 2013 C C . GLY A 1 253 ? -3.424 -4.118 -27.332 1.00 82.25 253 GLY A C 1
ATOM 2014 O O . GLY A 1 253 ? -2.476 -4.898 -27.285 1.00 82.25 253 GLY A O 1
ATOM 2015 N N . SER A 1 254 ? -3.393 -3.029 -28.101 1.00 78.25 254 SER A N 1
ATOM 2016 C CA . SER A 1 254 ? -2.303 -2.718 -29.037 1.00 78.25 254 SER A CA 1
ATOM 2017 C C . SER A 1 254 ? -0.971 -2.338 -28.374 1.00 78.25 254 SER A C 1
ATOM 2019 O O . SER A 1 254 ? 0.038 -2.235 -29.069 1.00 78.25 254 SER A O 1
ATOM 2021 N N . MET A 1 255 ? -0.946 -2.127 -27.052 1.00 77.88 255 MET A N 1
ATOM 2022 C CA . MET A 1 255 ? 0.245 -1.748 -26.279 1.00 77.88 255 MET A CA 1
ATOM 2023 C C . MET A 1 255 ? 0.736 -2.870 -25.357 1.00 77.88 255 MET A C 1
ATOM 2025 O O . MET A 1 255 ? 1.404 -2.613 -24.355 1.00 77.88 255 MET A O 1
ATOM 2029 N N . ASN A 1 256 ? 0.439 -4.123 -25.697 1.00 78.31 256 ASN A N 1
ATOM 2030 C CA . ASN A 1 256 ? 0.709 -5.292 -24.862 1.00 78.31 256 ASN A CA 1
ATOM 2031 C C . ASN A 1 256 ? 2.170 -5.774 -24.824 1.00 78.31 256 ASN A C 1
ATOM 2033 O O . ASN A 1 256 ? 2.441 -6.880 -24.362 1.00 78.31 256 ASN A O 1
ATOM 2037 N N . MET A 1 257 ? 3.141 -4.962 -25.256 1.00 78.69 257 MET A N 1
ATOM 2038 C CA . MET A 1 257 ? 4.537 -5.405 -25.357 1.00 78.69 257 MET A CA 1
ATOM 2039 C C . MET A 1 257 ? 5.131 -5.874 -24.014 1.00 78.69 257 MET A C 1
ATOM 2041 O O . MET A 1 257 ? 5.975 -6.764 -23.997 1.00 78.69 257 MET A O 1
ATOM 2045 N N . PHE A 1 258 ? 4.664 -5.323 -22.888 1.00 76.31 258 PHE A N 1
ATOM 2046 C CA . PHE A 1 258 ? 5.086 -5.722 -21.535 1.00 76.31 258 PHE A CA 1
ATOM 2047 C C . PHE A 1 258 ? 4.218 -6.814 -20.898 1.00 76.31 258 PHE A C 1
ATOM 2049 O O . PHE A 1 258 ? 4.466 -7.213 -19.762 1.00 76.31 258 PHE A O 1
ATOM 2056 N N . ALA A 1 259 ? 3.187 -7.295 -21.591 1.00 82.81 259 ALA A N 1
ATOM 2057 C CA . ALA A 1 259 ? 2.246 -8.282 -21.066 1.00 82.81 259 ALA A CA 1
ATOM 2058 C C . ALA A 1 259 ? 2.658 -9.734 -21.342 1.00 82.81 259 ALA A C 1
ATOM 2060 O O . ALA A 1 259 ? 1.874 -10.655 -21.110 1.00 82.81 259 ALA A O 1
ATOM 2061 N N . HIS A 1 260 ? 3.884 -9.941 -21.821 1.00 83.06 260 HIS A N 1
ATOM 2062 C CA . HIS A 1 260 ? 4.439 -11.245 -22.160 1.00 83.06 260 HIS A CA 1
ATOM 2063 C C . HIS A 1 260 ? 5.627 -11.593 -21.254 1.00 83.06 260 HIS A C 1
ATOM 2065 O O . HIS A 1 260 ? 6.308 -10.689 -20.762 1.00 83.06 260 HIS A O 1
ATOM 2071 N N . PRO A 1 261 ? 5.917 -12.890 -21.041 1.00 79.44 261 PRO A N 1
ATOM 2072 C CA . PRO A 1 261 ? 7.114 -13.299 -20.319 1.00 79.44 261 PRO A CA 1
ATOM 2073 C C . PRO A 1 261 ? 8.382 -12.780 -21.000 1.00 79.44 261 PRO A C 1
ATOM 2075 O O . PRO A 1 261 ? 8.487 -12.790 -22.230 1.00 79.44 261 PRO A O 1
ATOM 2078 N N . THR A 1 262 ? 9.374 -12.390 -20.199 1.00 75.25 262 THR A N 1
ATOM 2079 C CA . THR A 1 262 ? 10.706 -12.050 -20.706 1.00 75.25 262 THR A CA 1
ATOM 2080 C C . THR A 1 262 ? 11.283 -13.245 -21.461 1.00 75.25 262 THR A C 1
ATOM 2082 O O . THR A 1 262 ? 11.477 -14.316 -20.893 1.00 75.25 262 THR A O 1
ATOM 2085 N N . ASN A 1 263 ? 11.562 -13.056 -22.748 1.00 71.56 263 ASN A N 1
ATOM 2086 C CA . ASN A 1 263 ? 12.090 -14.082 -23.652 1.00 71.56 263 ASN A CA 1
ATOM 2087 C C . ASN A 1 263 ? 13.615 -13.993 -23.851 1.00 71.56 263 ASN A C 1
ATOM 2089 O O . ASN A 1 263 ? 14.178 -14.744 -24.646 1.00 71.56 263 ASN A O 1
ATOM 2093 N N . VAL A 1 264 ? 14.277 -13.069 -23.151 1.00 69.06 264 VAL A N 1
ATOM 2094 C CA . VAL A 1 264 ? 15.728 -12.869 -23.192 1.00 69.06 264 VAL A CA 1
ATOM 2095 C C . VAL A 1 264 ? 16.377 -13.647 -22.051 1.00 69.06 264 VAL A C 1
ATOM 2097 O O . VAL A 1 264 ? 15.973 -13.513 -20.896 1.00 69.06 264 VAL A O 1
ATOM 2100 N N . ASP A 1 265 ? 17.403 -14.439 -22.369 1.00 69.81 265 ASP A N 1
ATOM 2101 C CA . ASP A 1 265 ? 18.268 -15.035 -21.352 1.00 69.81 265 ASP A CA 1
ATOM 2102 C C . ASP A 1 265 ? 19.121 -13.941 -20.700 1.00 69.81 265 ASP A C 1
ATOM 2104 O O . ASP A 1 265 ? 20.124 -13.473 -21.243 1.00 69.81 265 ASP A O 1
ATOM 2108 N N . MET A 1 266 ? 18.696 -13.550 -19.504 1.00 71.19 266 MET A N 1
ATOM 2109 C CA . MET A 1 266 ? 19.312 -12.502 -18.697 1.00 71.19 266 MET A CA 1
ATOM 2110 C C . MET A 1 266 ? 20.622 -12.938 -18.021 1.00 71.19 266 MET A C 1
ATOM 2112 O O . MET A 1 266 ? 21.226 -12.138 -17.310 1.00 71.19 266 MET A O 1
ATOM 2116 N N . SER A 1 267 ? 21.061 -14.188 -18.214 1.00 69.81 267 SER A N 1
ATOM 2117 C CA . SER A 1 267 ? 22.353 -14.699 -17.733 1.00 69.81 267 SER A CA 1
ATOM 2118 C C . SER A 1 267 ? 23.466 -14.628 -18.783 1.00 69.81 267 SER A C 1
ATOM 2120 O O . SER A 1 267 ? 24.628 -14.928 -18.492 1.00 69.81 267 SER A O 1
ATOM 2122 N N . ASN A 1 268 ? 23.130 -14.223 -20.009 1.00 77.00 268 ASN A N 1
ATOM 2123 C CA . ASN A 1 268 ? 24.079 -14.204 -21.107 1.00 77.00 268 ASN A CA 1
ATOM 2124 C C . ASN A 1 268 ? 25.103 -13.064 -20.963 1.00 77.00 268 ASN A C 1
ATOM 2126 O O . ASN A 1 268 ? 24.830 -11.998 -20.415 1.00 77.00 268 ASN A O 1
ATOM 2130 N N . ARG A 1 269 ? 26.305 -13.273 -21.509 1.00 79.88 269 ARG A N 1
ATOM 2131 C CA . ARG A 1 269 ? 27.402 -12.292 -21.485 1.00 79.88 269 ARG A CA 1
ATOM 2132 C C . ARG A 1 269 ? 27.144 -11.069 -22.364 1.00 79.88 269 ARG A C 1
ATOM 2134 O O . ARG A 1 269 ? 27.775 -10.037 -22.154 1.00 79.88 269 ARG A O 1
ATOM 2141 N N . LEU A 1 270 ? 26.276 -11.205 -23.364 1.00 84.75 270 LEU A N 1
ATOM 2142 C CA . LEU A 1 270 ? 25.859 -10.129 -24.254 1.00 84.75 270 LEU A CA 1
ATOM 2143 C C . LEU A 1 270 ? 24.334 -10.088 -24.287 1.00 84.75 270 LEU A C 1
ATOM 2145 O O . LEU A 1 270 ? 23.693 -11.063 -24.674 1.00 84.75 270 LEU A O 1
ATOM 2149 N N . ILE A 1 271 ? 23.777 -8.943 -23.904 1.00 84.38 271 ILE A N 1
ATOM 2150 C CA . ILE A 1 271 ? 22.338 -8.693 -23.877 1.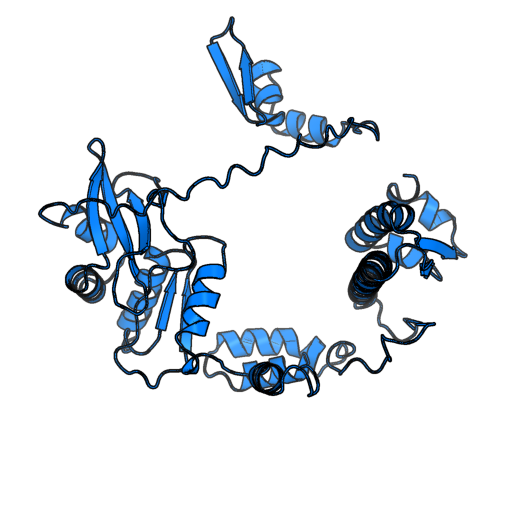00 84.38 271 ILE A CA 1
ATOM 2151 C C . ILE A 1 271 ? 22.071 -7.489 -24.776 1.00 84.38 271 ILE A C 1
ATOM 2153 O O . ILE A 1 271 ? 22.682 -6.436 -24.602 1.00 84.38 271 ILE A O 1
ATOM 2157 N N . CYS A 1 272 ? 21.182 -7.653 -25.753 1.00 83.81 272 CYS A N 1
ATOM 2158 C CA . CYS A 1 272 ? 20.803 -6.603 -26.692 1.00 83.81 272 CYS A CA 1
ATOM 2159 C C . CYS A 1 272 ? 19.298 -6.352 -26.593 1.00 83.81 272 CYS A C 1
ATOM 2161 O O . CYS A 1 272 ? 18.496 -7.264 -26.795 1.00 83.81 272 CYS A O 1
ATOM 2163 N N . PHE A 1 273 ? 18.924 -5.109 -26.291 1.00 81.25 273 PHE A N 1
ATOM 2164 C CA . PHE A 1 273 ? 17.533 -4.676 -26.262 1.00 81.25 273 PHE A CA 1
ATOM 2165 C C . PHE A 1 273 ? 17.180 -3.991 -27.580 1.00 81.25 273 PHE A C 1
ATOM 2167 O O . PHE A 1 273 ? 17.657 -2.894 -27.859 1.00 81.25 273 PHE A O 1
ATOM 2174 N N . ASN A 1 274 ? 16.334 -4.630 -28.388 1.00 79.00 274 ASN A N 1
ATOM 2175 C CA . ASN A 1 274 ? 15.824 -4.022 -29.612 1.00 79.00 274 ASN A CA 1
ATOM 2176 C C . ASN A 1 274 ? 14.546 -3.218 -29.317 1.00 79.00 274 ASN A C 1
ATOM 2178 O O . ASN A 1 274 ? 13.541 -3.784 -28.891 1.00 79.00 274 ASN A O 1
ATOM 2182 N N . ILE A 1 275 ? 14.583 -1.908 -29.579 1.00 76.88 275 ILE A N 1
ATOM 2183 C CA . ILE A 1 275 ? 13.457 -0.975 -29.392 1.00 76.88 275 ILE A CA 1
ATOM 2184 C C . ILE A 1 275 ? 12.809 -0.519 -30.709 1.00 76.88 275 ILE A C 1
ATOM 2186 O O . ILE A 1 275 ? 11.944 0.354 -30.698 1.00 76.88 275 ILE A O 1
ATOM 2190 N N . GLN A 1 276 ? 13.205 -1.089 -31.851 1.00 73.94 276 GLN A N 1
ATOM 2191 C CA . GLN A 1 276 ? 12.751 -0.647 -33.174 1.00 73.94 276 GLN A CA 1
ATOM 2192 C C . GLN A 1 276 ? 11.233 -0.784 -33.361 1.00 73.94 276 GLN A C 1
ATOM 2194 O O . GLN A 1 276 ? 10.598 0.107 -33.921 1.00 73.94 276 GLN A O 1
ATOM 2199 N N . SER A 1 277 ? 10.646 -1.877 -32.869 1.00 70.12 277 SER A N 1
ATOM 2200 C CA . SER A 1 277 ? 9.214 -2.181 -33.026 1.00 70.12 277 SER A CA 1
ATOM 2201 C C . SER A 1 277 ? 8.327 -1.542 -31.952 1.00 70.12 277 SER A C 1
ATOM 2203 O O . SER A 1 277 ? 7.132 -1.824 -31.887 1.00 70.12 277 SER A O 1
ATOM 2205 N N . LEU A 1 278 ? 8.900 -0.715 -31.076 1.00 74.94 278 LEU A N 1
ATOM 2206 C CA . LEU A 1 278 ? 8.191 -0.087 -29.969 1.00 74.94 278 LEU A CA 1
ATOM 2207 C C . LEU A 1 278 ? 7.525 1.215 -30.429 1.00 74.94 278 LEU A C 1
ATOM 2209 O O . LEU A 1 278 ? 8.174 2.077 -31.016 1.00 74.94 278 LEU A O 1
ATOM 2213 N N . GLY A 1 279 ? 6.230 1.380 -30.149 1.00 72.62 279 GLY A N 1
ATOM 2214 C CA . GLY A 1 279 ? 5.513 2.625 -30.443 1.00 72.62 279 GLY A CA 1
ATOM 2215 C C . GLY A 1 279 ? 6.017 3.797 -29.592 1.00 72.62 279 GLY A C 1
ATOM 2216 O O . GLY A 1 279 ? 6.435 3.602 -28.450 1.00 72.62 279 GLY A O 1
ATOM 2217 N N . ASP A 1 280 ? 5.940 5.026 -30.115 1.00 74.25 280 ASP A N 1
ATOM 2218 C CA . ASP A 1 280 ? 6.503 6.223 -29.462 1.00 74.25 280 ASP A CA 1
ATOM 2219 C C . ASP A 1 280 ? 5.980 6.470 -28.038 1.00 74.25 280 ASP A C 1
ATOM 2221 O O . ASP A 1 280 ? 6.707 6.994 -27.200 1.00 74.25 280 ASP A O 1
ATOM 2225 N N . GLN A 1 281 ? 4.754 6.038 -27.736 1.00 72.75 281 GLN A N 1
ATOM 2226 C CA . GLN A 1 281 ? 4.160 6.169 -26.402 1.00 72.75 281 GLN A CA 1
ATOM 2227 C C . GLN A 1 281 ? 4.769 5.210 -25.368 1.00 72.75 281 GLN A C 1
ATOM 2229 O O . GLN A 1 281 ? 4.855 5.552 -24.192 1.00 72.75 281 GLN A O 1
ATOM 2234 N N . LEU A 1 282 ? 5.220 4.025 -25.792 1.00 73.81 282 LEU A N 1
ATOM 2235 C CA . LEU A 1 282 ? 5.823 3.032 -24.899 1.00 73.81 282 LEU A CA 1
ATOM 2236 C C . LEU A 1 282 ? 7.343 3.176 -24.793 1.00 73.81 282 LEU A C 1
ATOM 2238 O O . LEU A 1 282 ? 7.928 2.679 -23.830 1.00 73.81 282 LEU A O 1
ATOM 2242 N N . LYS A 1 283 ? 7.981 3.866 -25.751 1.00 76.06 283 LYS A N 1
ATOM 2243 C CA . LYS A 1 283 ? 9.431 4.117 -25.762 1.00 76.06 283 LYS A CA 1
ATOM 2244 C C . LYS A 1 283 ? 9.962 4.625 -24.420 1.00 76.06 283 LYS A C 1
ATOM 2246 O O . LYS A 1 283 ? 10.868 3.975 -23.903 1.00 76.06 283 LYS A O 1
ATOM 2251 N N . PRO A 1 284 ? 9.419 5.693 -23.805 1.00 76.12 284 PRO A N 1
ATOM 2252 C CA . PRO A 1 284 ? 9.939 6.193 -22.530 1.00 76.12 284 PRO A CA 1
ATOM 2253 C C . PRO A 1 284 ? 9.876 5.153 -21.407 1.00 76.12 284 PRO A C 1
ATOM 2255 O O . PRO A 1 284 ? 10.844 4.968 -20.674 1.00 76.12 284 PRO A O 1
ATOM 2258 N N . VAL A 1 285 ? 8.762 4.421 -21.308 1.00 77.75 285 VAL A N 1
ATOM 2259 C CA . VAL A 1 285 ? 8.568 3.400 -20.268 1.00 77.75 285 VAL A CA 1
ATOM 2260 C C . VAL A 1 285 ? 9.535 2.233 -20.469 1.00 77.75 285 VAL A C 1
ATOM 2262 O O . VAL A 1 285 ? 10.203 1.829 -19.522 1.00 77.75 285 VAL A O 1
ATOM 2265 N N . ALA A 1 286 ? 9.684 1.738 -21.702 1.00 78.25 286 ALA A N 1
ATOM 2266 C CA . ALA A 1 286 ? 10.622 0.654 -22.004 1.00 78.25 286 ALA A CA 1
ATOM 2267 C C . ALA A 1 286 ? 12.061 1.046 -21.736 1.00 78.25 286 ALA A C 1
ATOM 2269 O O . ALA A 1 286 ? 12.807 0.281 -21.135 1.00 78.25 286 ALA A O 1
ATOM 2270 N N . MET A 1 287 ? 12.436 2.250 -22.156 1.00 79.38 287 MET A N 1
ATOM 2271 C CA . MET A 1 287 ? 13.765 2.786 -21.928 1.00 79.38 287 MET A CA 1
ATOM 2272 C C . MET A 1 287 ? 14.065 2.900 -20.431 1.00 79.38 287 MET A C 1
ATOM 2274 O O . MET A 1 287 ? 15.147 2.505 -20.001 1.00 79.38 287 MET A O 1
ATOM 2278 N N . LEU A 1 288 ? 13.100 3.348 -19.621 1.00 80.69 288 LEU A N 1
ATOM 2279 C CA . LEU A 1 288 ? 13.247 3.385 -18.168 1.00 80.69 288 LEU A CA 1
ATOM 2280 C C . LEU A 1 288 ? 13.421 1.977 -17.575 1.00 80.69 288 LEU A C 1
ATOM 2282 O O . LEU A 1 288 ? 14.360 1.759 -16.811 1.00 80.69 288 LEU A O 1
ATOM 2286 N N . SER A 1 289 ? 12.586 1.011 -17.968 1.00 79.75 289 SER A N 1
ATOM 2287 C CA . SER A 1 289 ? 12.706 -0.383 -17.516 1.00 79.75 289 SER A CA 1
ATOM 2288 C C . SER A 1 289 ? 14.042 -1.019 -17.921 1.00 79.75 289 SER A C 1
ATOM 2290 O O . SER A 1 289 ? 14.662 -1.722 -17.123 1.00 79.75 289 SER A O 1
ATOM 2292 N N . MET A 1 290 ? 14.528 -0.744 -19.135 1.00 82.00 290 MET A N 1
ATOM 2293 C CA . MET A 1 290 ? 15.835 -1.206 -19.613 1.00 82.00 290 MET A CA 1
ATOM 2294 C C . MET A 1 290 ? 16.977 -0.581 -18.807 1.00 82.00 290 MET A C 1
ATOM 2296 O O . MET A 1 290 ? 17.888 -1.292 -18.389 1.00 82.00 290 MET A O 1
ATOM 2300 N N . LEU A 1 291 ? 16.925 0.727 -18.535 1.00 82.88 291 LEU A N 1
ATOM 2301 C CA . LEU A 1 291 ? 17.921 1.402 -17.700 1.00 82.88 291 LEU A CA 1
ATOM 2302 C C . LEU A 1 291 ? 17.929 0.862 -16.264 1.00 82.88 291 LEU A C 1
ATOM 2304 O O . LEU A 1 291 ? 18.997 0.708 -15.668 1.00 82.88 291 LEU A O 1
ATOM 2308 N N . GLU A 1 292 ? 16.764 0.571 -15.690 1.00 83.62 292 GLU A N 1
ATOM 2309 C CA . GLU A 1 292 ? 16.655 -0.036 -14.362 1.00 83.62 292 GLU A CA 1
ATOM 2310 C C . GLU A 1 292 ? 17.254 -1.449 -14.339 1.00 83.62 292 GLU A C 1
ATOM 2312 O O . GLU A 1 292 ? 18.029 -1.786 -13.437 1.00 83.62 292 GLU A O 1
ATOM 2317 N N . TYR A 1 293 ? 16.984 -2.249 -15.372 1.00 83.00 293 TYR A N 1
ATOM 2318 C CA . TYR A 1 293 ? 17.591 -3.565 -15.529 1.00 83.00 293 TYR A C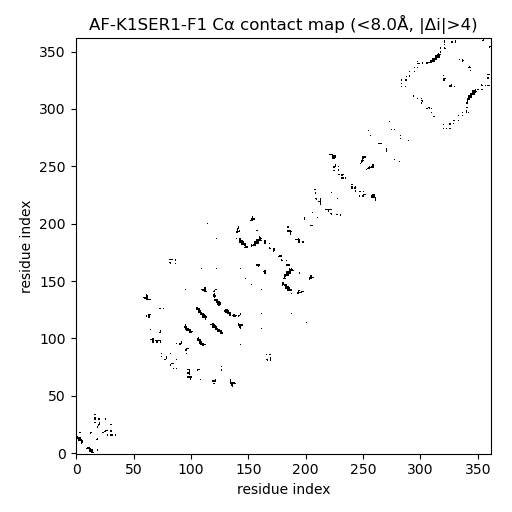A 1
ATOM 2319 C C . TYR A 1 293 ? 19.120 -3.490 -15.667 1.00 83.00 293 TYR A C 1
ATOM 2321 O O . TYR A 1 293 ? 19.834 -4.201 -14.956 1.00 83.00 293 TYR A O 1
ATOM 2329 N N . ILE A 1 294 ? 19.640 -2.596 -16.518 1.00 85.12 294 ILE A N 1
ATOM 2330 C CA . ILE A 1 294 ? 21.086 -2.381 -16.688 1.00 85.12 294 ILE A CA 1
ATOM 2331 C C . ILE A 1 294 ? 21.725 -1.988 -15.351 1.00 85.12 294 ILE A C 1
ATOM 2333 O O . ILE A 1 294 ? 22.768 -2.532 -14.988 1.00 85.12 294 ILE A O 1
ATOM 2337 N N . ASN A 1 295 ? 21.096 -1.091 -14.583 1.00 84.38 295 ASN A N 1
ATOM 2338 C CA . ASN A 1 295 ? 21.580 -0.747 -13.246 1.00 84.38 295 ASN A CA 1
ATOM 2339 C C . ASN A 1 295 ? 21.642 -1.967 -12.336 1.00 84.38 295 ASN A C 1
ATOM 2341 O O . ASN A 1 295 ? 22.680 -2.204 -11.723 1.00 84.38 295 ASN A O 1
ATOM 2345 N N . THR A 1 296 ? 20.569 -2.752 -12.264 1.00 83.44 296 THR A N 1
ATOM 2346 C CA . THR A 1 296 ? 20.539 -3.978 -11.458 1.00 83.44 296 THR A CA 1
ATOM 2347 C C . THR A 1 296 ? 21.658 -4.941 -11.858 1.00 83.44 296 THR A C 1
ATOM 2349 O O . THR A 1 296 ? 22.336 -5.474 -10.980 1.00 83.44 296 THR A O 1
ATOM 2352 N N . CYS A 1 297 ? 21.930 -5.099 -13.155 1.00 82.62 297 CYS A N 1
ATOM 2353 C CA . CYS A 1 297 ? 23.031 -5.926 -13.650 1.00 82.62 297 CYS A CA 1
ATOM 2354 C C . CYS A 1 297 ? 24.398 -5.402 -13.211 1.00 82.62 297 CYS A C 1
ATOM 2356 O O . CYS A 1 297 ? 25.204 -6.169 -12.693 1.00 82.62 297 CYS A O 1
ATOM 2358 N N . VAL A 1 298 ? 24.647 -4.097 -13.359 1.00 84.06 298 VAL A N 1
ATOM 2359 C CA . VAL A 1 298 ? 25.908 -3.472 -12.934 1.00 84.06 298 VAL A CA 1
ATOM 2360 C C . VAL A 1 298 ? 26.133 -3.666 -11.432 1.00 84.06 298 VAL A C 1
ATOM 2362 O O . VAL A 1 298 ? 27.218 -4.070 -11.021 1.00 84.06 298 VAL A O 1
ATOM 2365 N N . MET A 1 299 ? 25.103 -3.434 -10.611 1.00 82.44 299 MET A N 1
ATOM 2366 C CA . MET A 1 299 ? 25.198 -3.615 -9.156 1.00 82.44 299 MET A CA 1
ATOM 2367 C C . MET A 1 299 ? 25.392 -5.087 -8.775 1.00 82.44 299 MET A C 1
ATOM 2369 O O . MET A 1 299 ? 26.153 -5.396 -7.861 1.00 82.44 299 MET A O 1
ATOM 2373 N N . SER A 1 300 ? 24.703 -6.006 -9.457 1.00 81.38 300 SER A N 1
ATOM 2374 C CA . SER A 1 300 ? 24.828 -7.442 -9.199 1.00 81.38 300 SER A CA 1
ATOM 2375 C C . SER A 1 300 ? 26.208 -7.969 -9.592 1.00 81.38 300 SER A C 1
ATOM 2377 O O . SER A 1 300 ? 26.787 -8.758 -8.848 1.00 81.38 300 SER A O 1
ATOM 2379 N N . ASN A 1 301 ? 26.747 -7.533 -10.733 1.00 81.50 301 ASN A N 1
ATOM 2380 C CA . ASN A 1 301 ? 28.077 -7.931 -11.184 1.00 81.50 301 ASN A CA 1
ATOM 2381 C C . ASN A 1 301 ? 29.155 -7.427 -10.230 1.00 81.50 301 ASN A C 1
ATOM 2383 O O . ASN A 1 301 ? 29.986 -8.227 -9.821 1.00 81.50 301 ASN A O 1
ATOM 2387 N N . GLU A 1 302 ? 29.107 -6.161 -9.801 1.00 80.25 302 GLU A N 1
ATOM 2388 C CA . GLU A 1 302 ? 30.091 -5.636 -8.844 1.00 80.25 302 GLU A CA 1
ATOM 2389 C C . GLU A 1 302 ? 30.037 -6.365 -7.497 1.00 80.25 302 GLU A C 1
ATOM 2391 O O . GLU A 1 302 ? 31.080 -6.690 -6.933 1.00 80.25 302 GLU A O 1
ATOM 2396 N N . ARG A 1 303 ? 28.836 -6.712 -7.018 1.00 79.19 303 ARG A N 1
ATOM 2397 C CA . ARG A 1 303 ? 28.669 -7.481 -5.781 1.00 79.19 303 ARG A CA 1
ATOM 2398 C C . ARG A 1 303 ? 29.249 -8.896 -5.875 1.00 79.19 303 ARG A C 1
ATOM 2400 O O . ARG A 1 303 ? 29.744 -9.407 -4.870 1.00 79.19 303 ARG A O 1
ATOM 2407 N N . ASN A 1 304 ? 29.136 -9.538 -7.037 1.00 81.44 304 ASN A N 1
ATOM 2408 C CA . ASN A 1 304 ? 29.572 -10.921 -7.247 1.00 81.44 304 ASN A CA 1
ATOM 2409 C C . ASN A 1 304 ? 31.063 -11.015 -7.611 1.00 81.44 304 ASN A C 1
ATOM 2411 O O . ASN A 1 304 ? 31.764 -11.879 -7.090 1.00 81.44 304 ASN A O 1
ATOM 2415 N N . ASP A 1 305 ? 31.546 -10.127 -8.481 1.00 81.50 305 ASP A N 1
ATOM 2416 C CA . ASP A 1 305 ? 32.948 -9.996 -8.872 1.00 81.50 305 ASP A CA 1
ATOM 2417 C C . ASP A 1 305 ? 33.293 -8.517 -9.147 1.00 81.50 305 ASP A C 1
ATOM 2419 O O . ASP A 1 305 ? 33.087 -8.018 -10.258 1.00 81.50 305 ASP A O 1
ATOM 2423 N N . PRO A 1 306 ? 33.896 -7.809 -8.173 1.00 76.38 306 PRO A N 1
ATOM 2424 C CA . PRO A 1 306 ? 34.291 -6.408 -8.327 1.00 76.38 306 PRO A CA 1
ATOM 2425 C C . PRO A 1 306 ? 35.289 -6.141 -9.467 1.00 76.38 306 PRO A C 1
ATOM 2427 O O . PRO A 1 306 ? 35.500 -4.986 -9.841 1.00 76.38 306 PRO A O 1
ATOM 2430 N N . LYS A 1 307 ? 35.946 -7.178 -10.009 1.00 79.31 307 LYS A N 1
ATOM 2431 C CA . LYS A 1 307 ? 36.891 -7.050 -11.129 1.00 79.31 307 LYS A CA 1
ATOM 2432 C C . LYS A 1 307 ? 36.218 -7.204 -12.490 1.00 79.31 307 LYS A C 1
ATOM 2434 O O . LYS A 1 307 ? 36.820 -6.825 -13.496 1.00 79.31 307 LYS A O 1
ATOM 2439 N N . ALA A 1 308 ? 34.994 -7.726 -12.541 1.00 79.56 308 ALA A N 1
ATOM 2440 C CA . ALA A 1 308 ? 34.252 -7.882 -13.781 1.00 79.56 308 ALA A CA 1
ATOM 2441 C C . ALA A 1 308 ? 33.809 -6.508 -14.305 1.00 79.56 308 ALA A C 1
ATOM 2443 O O . ALA A 1 308 ? 33.092 -5.766 -13.634 1.00 79.56 308 ALA A O 1
ATOM 2444 N N . ALA A 1 309 ? 34.254 -6.152 -15.511 1.00 85.06 309 ALA A N 1
ATOM 2445 C CA . ALA A 1 309 ? 33.846 -4.912 -16.160 1.00 85.06 309 ALA A CA 1
ATOM 2446 C C . ALA A 1 309 ? 32.517 -5.109 -16.898 1.00 85.06 309 ALA A C 1
ATOM 2448 O O . ALA A 1 309 ? 32.383 -6.038 -17.697 1.00 85.06 309 ALA A O 1
ATOM 2449 N N . THR A 1 310 ? 31.551 -4.216 -16.672 1.00 87.00 310 THR A N 1
ATOM 2450 C CA . THR A 1 310 ? 30.277 -4.226 -17.410 1.00 87.00 310 THR A CA 1
ATOM 2451 C C . THR A 1 310 ? 30.290 -3.140 -18.480 1.00 87.00 310 THR A C 1
ATOM 2453 O O . THR A 1 310 ? 30.482 -1.966 -18.176 1.00 87.00 310 THR A O 1
ATOM 2456 N N . TRP A 1 311 ? 30.081 -3.518 -19.737 1.00 90.38 311 TRP A N 1
ATOM 2457 C CA . TRP A 1 311 ? 30.067 -2.586 -20.864 1.00 90.38 311 TRP A CA 1
ATOM 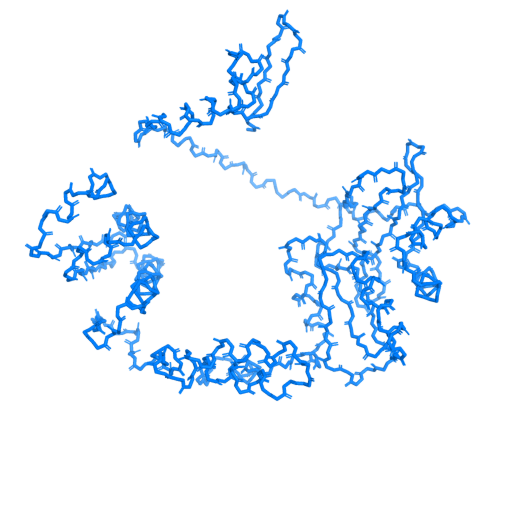2458 C C . TRP A 1 311 ? 28.625 -2.302 -21.262 1.00 90.38 311 TRP A C 1
ATOM 2460 O O . TRP A 1 311 ? 27.865 -3.225 -21.543 1.00 90.38 311 TRP A O 1
ATOM 2470 N N . VAL A 1 312 ? 28.248 -1.027 -21.258 1.00 91.12 312 VAL A N 1
ATOM 2471 C CA . VAL A 1 312 ? 26.890 -0.576 -21.553 1.00 91.12 312 VAL A CA 1
ATOM 2472 C C . VAL A 1 312 ? 26.939 0.320 -22.781 1.00 91.12 312 VAL A C 1
ATOM 2474 O O . VAL A 1 312 ? 27.616 1.347 -22.774 1.00 91.12 312 VAL A O 1
ATOM 2477 N N . TYR A 1 313 ? 26.210 -0.060 -23.825 1.00 90.88 313 TYR A N 1
ATOM 2478 C CA . TYR A 1 313 ? 26.125 0.696 -25.070 1.00 90.88 313 TYR A CA 1
ATOM 2479 C C . TYR A 1 313 ? 24.701 1.213 -25.259 1.00 90.88 313 TYR A C 1
ATOM 2481 O O . TYR A 1 313 ? 23.745 0.443 -25.196 1.00 90.88 313 TYR A O 1
ATOM 2489 N N . PHE A 1 314 ? 24.577 2.517 -25.488 1.00 89.50 314 PHE A N 1
ATOM 2490 C CA . PHE A 1 314 ? 23.325 3.191 -25.802 1.00 89.50 314 PHE A CA 1
ATOM 2491 C C . PHE A 1 314 ? 23.373 3.649 -27.253 1.00 89.50 314 PHE A C 1
ATOM 2493 O O . PHE A 1 314 ? 24.033 4.643 -27.557 1.00 89.50 314 PHE A O 1
ATOM 2500 N N . ASP A 1 315 ? 22.698 2.916 -28.133 1.00 87.94 315 ASP A N 1
ATOM 2501 C CA . ASP A 1 315 ? 22.498 3.356 -29.510 1.00 87.94 315 ASP A CA 1
ATOM 2502 C C . ASP A 1 315 ? 21.375 4.400 -29.581 1.00 87.94 315 ASP A C 1
ATOM 2504 O O . ASP A 1 315 ? 20.412 4.331 -28.815 1.00 87.94 315 ASP A O 1
ATOM 2508 N N . GLU A 1 316 ? 21.536 5.396 -30.448 1.00 86.75 316 GLU A N 1
ATOM 2509 C CA . GLU A 1 316 ? 20.700 6.602 -30.532 1.00 86.75 316 GLU A CA 1
ATOM 2510 C C . GLU A 1 316 ? 20.332 7.210 -29.162 1.00 86.75 316 GLU A C 1
ATOM 2512 O O . GLU A 1 316 ? 19.166 7.464 -28.838 1.00 86.75 316 GLU A O 1
ATOM 2517 N N . ILE A 1 317 ? 21.358 7.488 -28.345 1.00 87.19 317 ILE A N 1
ATOM 2518 C CA . ILE A 1 317 ? 21.221 7.976 -26.959 1.00 87.19 317 ILE A CA 1
ATOM 2519 C C . ILE A 1 317 ? 20.356 9.241 -26.832 1.00 87.19 317 ILE A C 1
ATOM 2521 O O . ILE A 1 317 ? 19.764 9.474 -25.778 1.00 87.19 317 ILE A O 1
ATOM 2525 N N . TYR A 1 318 ? 20.219 10.039 -27.897 1.00 83.81 318 TYR A N 1
ATOM 2526 C CA . TYR A 1 318 ? 19.356 11.221 -27.900 1.00 83.81 318 TYR A CA 1
ATOM 2527 C C . TYR A 1 318 ? 17.892 10.882 -27.562 1.00 83.81 318 TYR A C 1
ATOM 2529 O O . TYR A 1 318 ? 17.192 11.711 -26.984 1.00 83.81 318 TYR A O 1
ATOM 2537 N N . LEU A 1 319 ? 17.426 9.658 -27.849 1.00 81.50 319 LEU A N 1
ATOM 2538 C CA . LEU A 1 319 ? 16.077 9.202 -27.502 1.00 81.50 319 LEU A CA 1
ATOM 2539 C C . LEU A 1 319 ? 15.843 9.176 -25.986 1.00 81.50 319 LEU A C 1
ATOM 2541 O O . LEU A 1 319 ? 14.755 9.532 -25.532 1.00 81.50 319 LEU A O 1
ATOM 2545 N N . LEU A 1 320 ? 16.871 8.827 -25.206 1.00 79.00 320 LEU A N 1
ATOM 2546 C CA . LEU A 1 320 ? 16.823 8.810 -23.739 1.00 79.00 320 LEU A CA 1
ATOM 2547 C C . LEU A 1 320 ? 16.804 10.217 -23.135 1.00 79.00 320 LEU A C 1
ATOM 2549 O O . LEU A 1 320 ? 16.349 10.395 -22.008 1.00 79.00 320 LEU A O 1
ATOM 2553 N N . LEU A 1 321 ? 17.281 11.208 -23.889 1.00 80.94 321 LEU A N 1
ATOM 2554 C CA . LEU A 1 321 ? 17.350 12.605 -23.469 1.00 80.94 321 LEU A CA 1
ATOM 2555 C C . LEU A 1 321 ? 16.067 13.388 -23.786 1.00 80.94 321 LEU A C 1
ATOM 2557 O O . LEU A 1 321 ? 15.911 14.512 -23.322 1.00 80.94 321 LEU A O 1
ATOM 2561 N N . ARG A 1 322 ? 15.130 12.836 -24.565 1.00 77.31 322 ARG A N 1
ATOM 2562 C CA . ARG A 1 322 ? 13.881 13.539 -24.921 1.00 77.31 322 ARG A CA 1
ATOM 2563 C C . ARG A 1 322 ? 12.904 13.656 -23.759 1.00 77.31 322 ARG A C 1
ATOM 2565 O O . ARG A 1 322 ? 12.197 14.653 -23.643 1.00 77.31 322 ARG A O 1
ATOM 2572 N N . ASP A 1 323 ? 12.847 12.627 -22.922 1.00 75.94 323 ASP A N 1
ATOM 2573 C CA . ASP A 1 323 ? 11.963 12.574 -21.765 1.00 75.94 323 ASP A CA 1
ATOM 2574 C C . ASP A 1 323 ? 12.722 12.931 -20.482 1.00 75.94 323 ASP A C 1
ATOM 2576 O O . ASP A 1 323 ? 13.800 12.406 -20.209 1.00 75.94 323 ASP A O 1
ATOM 2580 N N . LYS A 1 324 ? 12.139 13.803 -19.656 1.00 79.56 324 LYS A N 1
ATOM 2581 C CA . LYS A 1 324 ? 12.800 14.327 -18.453 1.00 79.56 324 LYS A CA 1
ATOM 2582 C C . LYS A 1 324 ? 13.133 13.230 -17.437 1.00 79.56 324 LYS A C 1
ATOM 2584 O O . LYS A 1 324 ? 14.199 13.286 -16.823 1.00 79.56 324 LYS A O 1
ATOM 2589 N N . LEU A 1 325 ? 12.241 12.253 -17.248 1.00 74.69 325 LEU A N 1
ATOM 2590 C CA . LEU A 1 325 ? 12.456 11.162 -16.291 1.00 74.69 325 LEU A CA 1
ATOM 2591 C C . LEU A 1 325 ? 13.591 10.255 -16.764 1.00 74.69 325 LEU A C 1
ATOM 2593 O O . LEU A 1 325 ? 14.523 9.988 -16.004 1.00 74.69 325 LEU A O 1
ATOM 2597 N N . SER A 1 326 ? 13.541 9.852 -18.032 1.00 77.00 326 SER A N 1
ATOM 2598 C CA . SER A 1 326 ? 14.562 9.023 -18.678 1.00 77.00 326 SER A CA 1
ATOM 2599 C C . SER A 1 326 ? 15.932 9.708 -18.660 1.00 77.00 326 SER A C 1
ATOM 2601 O O . SER A 1 326 ? 16.924 9.092 -18.275 1.00 77.00 326 SER A O 1
ATOM 2603 N N . SER A 1 327 ? 15.975 11.011 -18.951 1.00 81.69 327 SER A N 1
ATOM 2604 C CA . SER A 1 327 ? 17.200 11.816 -18.963 1.00 81.69 327 SER A CA 1
ATOM 2605 C C . SER A 1 327 ? 17.835 11.923 -17.575 1.00 81.69 327 SER A C 1
ATOM 2607 O O . SER A 1 327 ? 19.037 11.715 -17.400 1.00 81.69 327 SER A O 1
ATOM 2609 N N . GLN A 1 328 ? 17.023 12.179 -16.545 1.00 81.88 328 GLN A N 1
ATOM 2610 C CA . GLN A 1 328 ? 17.501 12.254 -15.164 1.00 81.88 328 GLN A CA 1
ATOM 2611 C C . GLN A 1 328 ? 17.958 10.882 -14.641 1.00 81.88 328 GLN A C 1
ATOM 2613 O O . GLN A 1 328 ? 18.958 10.779 -13.918 1.00 81.88 328 GLN A O 1
ATOM 2618 N N . PHE A 1 329 ? 17.255 9.813 -15.014 1.00 80.50 329 PHE A N 1
ATOM 2619 C CA . PHE A 1 329 ? 17.638 8.455 -14.652 1.00 80.50 329 PHE A CA 1
ATOM 2620 C C . PHE A 1 329 ? 18.942 8.043 -15.341 1.00 80.50 329 PHE A C 1
ATOM 2622 O O . PHE A 1 329 ? 19.852 7.546 -14.675 1.00 80.50 329 PHE A O 1
ATOM 2629 N N . LEU A 1 330 ? 19.090 8.325 -16.637 1.00 85.00 330 LEU A N 1
ATOM 2630 C CA . LEU A 1 330 ? 20.325 8.105 -17.385 1.00 85.00 330 LEU A CA 1
ATOM 2631 C C . LEU A 1 330 ? 21.493 8.854 -16.739 1.00 85.00 330 LEU A C 1
ATOM 2633 O O . LEU A 1 330 ? 22.503 8.235 -16.426 1.00 85.00 330 LEU A O 1
ATOM 2637 N N . TYR A 1 331 ? 21.331 10.145 -16.444 1.00 84.94 331 TYR A N 1
ATOM 2638 C CA . TYR A 1 331 ? 22.349 10.967 -15.786 1.00 84.94 331 TYR A CA 1
ATOM 2639 C C . TYR A 1 331 ? 22.824 10.374 -14.450 1.00 84.94 331 TYR A C 1
ATOM 2641 O O . TYR A 1 331 ? 24.023 10.212 -14.198 1.00 84.94 331 TYR A O 1
ATOM 2649 N N . THR A 1 332 ? 21.881 10.008 -13.577 1.00 83.75 332 THR A N 1
ATOM 2650 C CA . THR A 1 332 ? 22.217 9.424 -12.269 1.00 83.75 332 THR A CA 1
ATOM 2651 C C . THR A 1 332 ? 22.869 8.047 -12.395 1.00 83.75 332 THR A C 1
ATOM 2653 O O . THR A 1 332 ? 23.811 7.751 -11.654 1.00 83.75 332 THR A O 1
ATOM 2656 N N . SER A 1 333 ? 22.416 7.231 -13.349 1.00 83.81 333 SER A N 1
ATOM 2657 C CA . SER A 1 333 ? 22.973 5.908 -13.650 1.00 83.81 333 SER A CA 1
ATOM 2658 C C . SER A 1 333 ? 24.389 6.017 -14.206 1.00 83.81 333 SER A C 1
ATOM 2660 O O . SER A 1 333 ? 25.301 5.369 -13.699 1.00 83.81 333 SER A O 1
ATOM 2662 N N . TRP A 1 334 ? 24.617 6.932 -15.149 1.00 86.69 334 TRP A N 1
ATOM 2663 C CA . TRP A 1 334 ? 25.918 7.177 -15.772 1.00 86.69 334 TRP A CA 1
ATOM 2664 C C . TRP A 1 334 ? 26.994 7.530 -14.742 1.00 86.69 334 TRP A C 1
ATOM 2666 O O . TRP A 1 334 ? 28.088 6.962 -14.739 1.00 86.69 334 TRP A O 1
ATOM 2676 N N . LYS A 1 335 ? 26.664 8.411 -13.786 1.00 84.56 335 LYS A N 1
ATOM 2677 C CA . LYS A 1 335 ? 27.566 8.766 -12.676 1.00 84.56 335 LYS A CA 1
ATOM 2678 C C . LYS A 1 335 ? 27.845 7.597 -11.735 1.00 84.56 335 LYS A C 1
ATOM 2680 O O . LYS A 1 335 ? 28.917 7.539 -11.127 1.00 84.56 335 LYS A O 1
ATOM 2685 N N . ARG A 1 336 ? 26.885 6.684 -11.575 1.00 82.94 336 ARG A N 1
ATOM 2686 C CA . ARG A 1 336 ? 27.036 5.484 -10.746 1.00 82.94 336 ARG A CA 1
ATOM 2687 C C . ARG A 1 336 ? 27.890 4.435 -11.438 1.00 82.94 336 ARG A C 1
ATOM 2689 O O . ARG A 1 336 ? 28.789 3.926 -10.784 1.00 82.94 336 ARG A O 1
ATOM 2696 N N . PHE A 1 337 ? 27.687 4.170 -12.726 1.00 87.06 337 PHE A N 1
ATOM 2697 C CA . PHE A 1 337 ? 28.422 3.151 -13.484 1.00 87.06 337 PHE A CA 1
ATOM 2698 C C . PHE A 1 337 ? 29.942 3.262 -13.321 1.00 87.06 337 PHE A C 1
ATOM 2700 O O . PHE A 1 337 ? 30.601 2.267 -13.020 1.00 87.06 337 PHE A O 1
ATOM 2707 N N . ARG A 1 338 ? 30.482 4.490 -13.334 1.00 79.88 338 ARG A N 1
ATOM 2708 C CA . ARG A 1 338 ? 31.914 4.750 -13.101 1.00 79.88 338 ARG A CA 1
ATOM 2709 C C . ARG A 1 338 ? 32.442 4.216 -11.759 1.00 79.88 338 ARG A C 1
ATOM 2711 O O . ARG A 1 338 ? 33.625 3.914 -11.652 1.00 79.88 338 ARG A O 1
ATOM 2718 N N . LYS A 1 339 ? 31.601 4.128 -10.726 1.00 82.50 339 LYS A N 1
ATOM 2719 C CA . LYS A 1 339 ? 31.984 3.625 -9.395 1.00 82.50 339 LYS A CA 1
ATOM 2720 C C . LYS A 1 339 ? 32.006 2.098 -9.317 1.00 82.50 339 LYS A C 1
ATOM 2722 O O . LYS A 1 339 ? 32.682 1.574 -8.443 1.00 82.50 339 LYS A O 1
ATOM 2727 N N . TYR A 1 340 ? 31.292 1.416 -10.211 1.00 82.75 340 TYR A N 1
ATOM 2728 C CA . TYR A 1 340 ? 31.060 -0.032 -10.178 1.00 82.75 340 TYR A CA 1
ATOM 2729 C C . TYR A 1 340 ? 31.732 -0.752 -11.354 1.00 82.75 340 TYR A C 1
ATOM 2731 O O . TYR A 1 340 ? 31.193 -1.716 -11.884 1.00 82.75 340 TYR A O 1
ATOM 2739 N N . ASN A 1 341 ? 32.886 -0.242 -11.805 1.00 84.69 341 ASN A N 1
ATOM 2740 C CA . ASN A 1 341 ? 33.648 -0.803 -12.926 1.00 84.69 341 ASN A CA 1
ATOM 2741 C C . ASN A 1 341 ? 32.804 -1.000 -14.211 1.00 84.69 341 ASN A C 1
ATOM 2743 O O . ASN A 1 341 ? 33.008 -1.948 -14.971 1.00 84.69 341 ASN A O 1
ATOM 2747 N N . ALA A 1 342 ? 31.829 -0.113 -14.445 1.00 88.94 342 ALA A N 1
ATOM 2748 C CA . ALA A 1 342 ? 30.966 -0.146 -15.618 1.00 88.94 342 ALA A CA 1
ATOM 2749 C C . ALA A 1 342 ? 31.243 1.033 -16.560 1.00 88.94 342 ALA A C 1
ATOM 2751 O O . ALA A 1 342 ? 31.358 2.187 -16.137 1.00 88.94 342 ALA A O 1
ATOM 2752 N N . TYR A 1 343 ? 31.329 0.725 -17.852 1.00 90.56 343 TYR A N 1
ATOM 2753 C CA . TYR A 1 343 ? 31.692 1.650 -18.918 1.00 90.56 343 TYR A CA 1
ATOM 2754 C C . TYR A 1 343 ? 30.477 1.904 -19.802 1.00 90.56 343 TYR A C 1
ATOM 2756 O O . TYR A 1 343 ? 30.092 1.049 -20.597 1.00 90.56 343 TYR A O 1
ATOM 2764 N N . ALA A 1 344 ? 29.873 3.081 -19.651 1.00 90.94 344 ALA A N 1
ATOM 2765 C CA . ALA A 1 344 ? 28.778 3.522 -20.502 1.00 90.94 344 ALA A CA 1
ATOM 2766 C C . ALA A 1 344 ? 29.300 4.268 -21.734 1.00 90.94 344 ALA A C 1
ATOM 2768 O O . ALA A 1 344 ? 30.131 5.168 -21.619 1.00 90.94 344 ALA A O 1
ATOM 2769 N N . THR A 1 345 ? 28.785 3.891 -22.901 1.00 90.19 345 THR A N 1
ATOM 2770 C CA . THR A 1 345 ? 29.093 4.485 -24.203 1.00 90.19 345 THR A CA 1
ATOM 2771 C C . THR A 1 345 ? 27.790 4.881 -24.882 1.00 90.19 345 THR A C 1
ATOM 2773 O O . THR A 1 345 ? 26.888 4.058 -25.004 1.00 90.19 345 THR A O 1
ATOM 2776 N N . GLY A 1 346 ? 27.687 6.136 -25.315 1.00 89.06 346 GLY A N 1
ATOM 2777 C CA . GLY A 1 346 ? 26.538 6.655 -26.053 1.00 89.06 346 GLY A CA 1
ATOM 2778 C C . GLY A 1 346 ? 26.897 6.865 -27.516 1.00 89.06 346 GLY A C 1
ATOM 2779 O O . GLY A 1 346 ? 27.948 7.430 -27.811 1.00 89.06 346 GLY A O 1
ATOM 2780 N N . ILE A 1 347 ? 26.030 6.415 -28.413 1.00 91.06 347 ILE A N 1
ATOM 2781 C CA . ILE A 1 347 ? 26.147 6.561 -29.862 1.00 91.06 347 ILE A CA 1
ATOM 2782 C C . ILE A 1 347 ? 24.957 7.415 -30.305 1.00 91.06 347 ILE A C 1
ATOM 2784 O O . ILE A 1 347 ? 23.829 7.181 -29.880 1.00 91.06 347 ILE A O 1
ATOM 2788 N N . THR A 1 348 ? 25.202 8.465 -31.083 1.00 88.94 348 THR A N 1
ATOM 2789 C CA . THR A 1 348 ? 24.148 9.358 -31.586 1.00 88.94 348 THR A CA 1
ATOM 2790 C C . THR A 1 348 ? 24.558 9.945 -32.922 1.00 88.94 348 THR A C 1
ATOM 2792 O O . THR A 1 348 ? 25.729 10.269 -33.129 1.00 88.94 348 THR A O 1
ATOM 2795 N N . GLN A 1 349 ? 23.580 10.124 -33.804 1.00 84.44 349 GLN A N 1
ATOM 2796 C CA . GLN A 1 349 ? 23.734 10.924 -35.020 1.00 84.44 349 GLN A CA 1
ATOM 2797 C C . GLN A 1 349 ? 23.309 12.386 -34.806 1.00 84.44 349 GLN A C 1
ATOM 2799 O O . GLN A 1 349 ? 23.776 13.280 -35.513 1.00 84.44 349 GLN A O 1
ATOM 2804 N N . ASN A 1 350 ? 22.449 12.652 -33.815 1.00 80.88 350 ASN A N 1
ATOM 2805 C CA . ASN A 1 350 ? 21.908 13.979 -33.530 1.00 80.88 350 ASN A CA 1
ATOM 2806 C C . ASN A 1 350 ? 22.562 14.594 -32.283 1.00 80.88 350 ASN A C 1
ATOM 2808 O O . ASN A 1 350 ? 22.092 14.444 -31.155 1.00 80.88 350 ASN A O 1
ATOM 2812 N N . VAL A 1 351 ? 23.672 15.300 -32.503 1.00 79.12 351 VAL A N 1
ATOM 2813 C CA . VAL A 1 351 ? 24.438 15.971 -31.440 1.00 79.12 351 VAL A CA 1
ATOM 2814 C C . VAL A 1 351 ? 23.699 17.198 -30.893 1.00 79.12 351 VAL A C 1
ATOM 2816 O O . VAL A 1 351 ? 23.852 17.537 -29.721 1.00 79.12 351 VAL A O 1
ATOM 2819 N N . GLN A 1 352 ? 22.865 17.848 -31.709 1.00 77.44 352 GLN A N 1
ATOM 2820 C CA . GLN A 1 352 ? 22.120 19.044 -31.315 1.00 77.44 352 GLN A CA 1
ATOM 2821 C C . GLN A 1 352 ? 21.120 18.736 -30.193 1.00 77.44 352 GLN A C 1
ATOM 2823 O O . GLN A 1 352 ? 21.054 19.480 -29.217 1.00 77.44 352 GLN A O 1
ATOM 2828 N N . ASP A 1 353 ? 20.400 17.614 -30.293 1.00 72.62 353 ASP A N 1
ATOM 2829 C CA . ASP A 1 353 ? 19.458 17.167 -29.260 1.00 72.62 353 ASP A CA 1
ATOM 2830 C C . ASP A 1 353 ? 20.184 16.933 -27.923 1.00 72.62 353 ASP A C 1
ATOM 2832 O O . ASP A 1 353 ? 19.687 17.338 -26.872 1.00 72.62 353 ASP A O 1
ATOM 2836 N N . CYS A 1 354 ? 21.401 16.375 -27.954 1.00 70.56 354 CYS A N 1
ATOM 2837 C CA . CYS A 1 354 ? 22.241 16.232 -26.764 1.00 70.56 354 CYS A CA 1
ATOM 2838 C C . CYS A 1 354 ? 22.655 17.596 -26.187 1.00 70.56 354 CYS A C 1
ATOM 2840 O O . CYS A 1 354 ? 22.531 17.813 -24.990 1.00 70.56 354 CYS A O 1
ATOM 2842 N N . LEU A 1 355 ? 23.093 18.533 -27.030 1.00 72.06 355 LEU A N 1
ATOM 2843 C CA . LEU A 1 355 ? 23.520 19.878 -26.620 1.00 72.06 355 LEU A CA 1
ATOM 2844 C C . LEU A 1 355 ? 22.362 20.802 -26.216 1.00 72.06 355 LEU A C 1
ATOM 2846 O O . LEU A 1 355 ? 22.590 21.871 -25.663 1.00 72.06 355 LEU A O 1
ATOM 2850 N N . SER A 1 356 ? 21.119 20.449 -26.513 1.00 69.12 356 SER A N 1
ATOM 2851 C CA . SER A 1 356 ? 19.954 21.240 -26.106 1.00 69.12 356 SER A CA 1
ATOM 2852 C C . SER A 1 356 ? 19.435 20.874 -24.714 1.00 69.12 356 SER A C 1
ATOM 2854 O O . SER A 1 356 ? 18.582 21.574 -24.173 1.00 69.12 356 SER A O 1
ATOM 2856 N N . ASN A 1 357 ? 19.933 19.777 -24.135 1.00 67.75 357 ASN A N 1
ATOM 2857 C CA . ASN A 1 357 ? 19.460 19.255 -22.865 1.00 67.75 357 ASN A CA 1
ATOM 2858 C C . ASN A 1 357 ? 20.502 19.479 -21.760 1.00 67.75 357 ASN A C 1
ATOM 2860 O O . ASN A 1 357 ? 21.577 18.881 -21.773 1.00 67.75 357 ASN A O 1
ATOM 2864 N N . ASP A 1 358 ? 20.138 20.274 -20.753 1.00 65.62 358 ASP A N 1
ATOM 2865 C CA . ASP A 1 358 ? 20.986 20.622 -19.603 1.00 65.62 358 ASP A CA 1
ATOM 2866 C C . ASP A 1 358 ? 21.560 19.396 -18.869 1.00 65.62 358 ASP A C 1
ATOM 2868 O O . ASP A 1 358 ? 22.653 19.447 -18.307 1.00 65.62 358 ASP A O 1
ATOM 2872 N N . THR A 1 359 ? 20.858 18.256 -18.892 1.00 63.25 359 THR A N 1
ATOM 2873 C CA . THR A 1 359 ? 21.333 17.024 -18.236 1.00 63.25 359 THR A CA 1
ATOM 2874 C C . THR A 1 359 ? 22.463 16.313 -18.981 1.00 63.25 359 THR A C 1
ATOM 2876 O O . THR A 1 359 ? 23.172 15.519 -18.365 1.00 63.25 359 THR A O 1
ATOM 2879 N N . ALA A 1 360 ? 22.673 16.604 -20.267 1.00 60.97 360 ALA A N 1
ATOM 2880 C CA . ALA A 1 360 ? 23.782 16.049 -21.040 1.00 60.97 360 ALA A CA 1
ATOM 2881 C C . ALA A 1 360 ? 25.114 16.783 -20.785 1.00 60.97 360 ALA A C 1
ATOM 2883 O O . ALA A 1 360 ? 26.176 16.222 -21.051 1.00 60.97 360 ALA A O 1
ATOM 2884 N N . TYR A 1 361 ? 25.074 18.008 -20.244 1.00 54.62 361 TYR A N 1
ATOM 2885 C CA . TYR A 1 361 ? 26.259 18.834 -19.972 1.00 54.62 361 TYR A CA 1
ATOM 2886 C C . TYR A 1 361 ? 27.002 18.495 -18.665 1.00 54.62 361 TYR A C 1
ATOM 2888 O O . TYR A 1 361 ? 28.048 19.092 -18.400 1.00 54.62 361 TYR A O 1
ATOM 2896 N N . ALA A 1 362 ? 26.478 17.595 -17.822 1.00 44.59 362 ALA A N 1
ATOM 2897 C CA . ALA A 1 362 ? 26.792 17.567 -16.385 1.00 44.59 362 ALA A CA 1
ATOM 2898 C C . ALA A 1 362 ? 27.494 16.310 -15.833 1.00 44.59 362 ALA A C 1
ATOM 2900 O O . ALA A 1 362 ? 27.425 15.213 -16.424 1.00 44.59 362 ALA A O 1
#

Organism: NCBI:txid408170

Mean predicted aligned error: 15.58 Å

Secondary structure (DSSP, 8-state):
--EEEETTTTEEEESHHHHHHHTT---HHHHHHHHHH----S-----------------PPP-PPPPPS--HHHHHHHHHTT--HHHHHHHHHTTSEEEEEETTEEEEEEEEE-TTS-EEEEEEEESSSS-EEE-TT--TTS--EE--SSTT---EEEESSHHHHHHHHHHHHHTTS-TTSSEEEE-SSS-THHHHHHHHH-TTS--SSSHHHHHTTS-SPPP-HHHHHHHHHHSS-HHHHHHHHHHHHHHTSTTGGGSS---S-TTSS------TT--TTTHHHHHHHHHHHHHHHHHHHHHH-TTPPEEEEETTTHHHHSSHHHHHHHHHHHHHHTTTTEEEEE--S-HHHHHT-GGGG-

Nearest PDB structures (foldseek):
  4ag5-assembly1_A  TM=7.163E-01  e=1.126E-05  Thermoanaerobacter pseudethanolicus
  7o43-assembly1_B  TM=6.479E-01  e=1.522E-02  Escherichia coli
  8rtd-assembly1_P  TM=6.278E-01  e=4.263E-02  Escherichia coli
  8rtd-assembly1_g  TM=5.414E-01  e=3.391E-02  Escherichia coli
  8rtd-assembly1_O  TM=5.737E-01  e=6.009E-02  Escherichia coli

Foldseek 3Di:
DQKDADVVVRDIDGHQLVCCCPPVVDDNVVSVVVVVPPPPPPDPPPPPPPPPPPPPVVQPAFDDADADPAAVLVLVLLVVVVFDPVLVVVCVVLVQWGWHDDPNWIWIWGFFADPVSHGQWIWIDTSPDGDTDIGGSHDLLRFRKDAAPDLQDLAEDEEQHPSRQSVQLSVCVVVVHNSRHHIYTHNPHDDCSNVVSVCVVRVSNDDDQCVVCVVVVNPDFHAFLLNQLVRLVPDPDPVSVVVSVVSCCCQVNPNVPRRDTDPDDPPDPDDDDDCPPPDPVCLQVVLLVVLVSLLVVLVVCCVVPLPDAAEAEAEQCLSLQPDPVSLVSCLVSCVVLVVRNYHYDYHHPDVVSLVVGPSSVD

Solvent-accessible surface area (backbone atoms only — not comparable to full-atom values): 20870 Å² total; per-residue (Å²): 134,57,67,52,74,43,76,96,76,74,46,68,47,62,42,70,61,46,41,33,34,76,73,68,66,36,54,71,67,60,33,50,50,54,62,69,67,52,76,70,65,99,68,72,80,77,70,70,74,70,76,68,74,84,66,75,70,74,73,55,71,58,60,82,79,67,68,46,101,60,42,63,66,41,52,54,42,42,43,74,71,66,35,46,67,69,61,53,52,50,35,39,76,71,67,36,32,45,19,28,74,55,97,89,42,52,24,35,37,36,35,3,45,48,98,87,69,46,80,40,20,35,42,38,36,40,62,88,58,88,53,71,50,68,42,66,39,42,42,65,47,30,26,36,62,46,75,35,77,54,90,85,51,45,51,72,49,78,25,51,32,62,67,53,40,45,42,53,39,30,52,33,47,75,72,72,46,70,50,42,56,38,32,35,41,11,27,73,48,98,45,61,55,13,52,55,48,48,47,72,78,33,67,66,43,70,72,77,71,59,60,65,26,60,74,55,70,65,72,54,79,73,73,35,45,37,53,53,37,54,50,25,62,70,42,92,47,68,68,36,40,56,51,23,59,70,40,34,45,42,26,78,39,97,55,26,84,73,23,53,75,85,86,69,72,85,84,52,96,74,83,83,87,85,64,82,91,53,53,81,85,51,41,62,59,51,52,43,54,49,51,51,50,53,48,52,49,41,54,50,42,30,74,75,38,68,82,52,69,42,79,42,79,35,76,54,39,46,67,45,57,73,42,71,68,40,29,52,49,50,47,57,46,58,67,47,30,66,77,43,47,25,50,79,45,76,38,65,90,55,62,63,64,40,76,71,34,78,68,69,79,111

InterPro domains:
  IPR025054 Domain of unknown function DUF3991 [PF13154] (77-145)
  IPR027417 P-loop containing nucleoside triphosphate hydrolase [G3DSA:3.40.50.300] (271-358)

Radius of gyration: 27.0 Å; Cα contacts (8 Å, |Δi|>4): 483; chains: 1; bounding box: 64×62×68 Å